Protein AF-A0A952EXL3-F1 (afdb_monomer_lite)

pLDDT: mean 90.26, std 10.27, range [47.72, 98.69]

Secondary structure (DSSP, 8-state):
-------HHHHHHHHHHHHHHHS--TTS-HHHHHHHHHHHHHHT-GGGGGGEEE-TTHHHHHHHHHHTT--EEESSHHHHHHS-GGGSSSS--EE--TT-HHHHHHHHHHT--HHHHHHHTTGGG-TTPEEE-SS-HHHHHHHHHHHHTTPPPPSEEES---SSSSHHHHHHHHHH--TT-EEEEE---SSHHHHHHHHHHHHHHHHHHTT---PPP-SS-TTSS-THHHHHHHHTTTS--------

Structure (mmCIF, N/CA/C/O backbone):
data_AF-A0A952EXL3-F1
#
_entry.id   AF-A0A952EXL3-F1
#
loop_
_atom_site.group_PDB
_atom_site.id
_atom_site.type_symbol
_atom_site.label_atom_id
_atom_site.label_alt_id
_atom_site.label_comp_id
_atom_site.label_asym_id
_atom_site.label_entity_id
_atom_site.label_seq_id
_atom_site.pdbx_PDB_ins_code
_atom_site.Cartn_x
_atom_site.Cartn_y
_atom_site.Cartn_z
_atom_site.occupancy
_atom_site.B_iso_or_equiv
_atom_site.auth_seq_id
_atom_site.auth_comp_id
_atom_site.auth_asym_id
_atom_site.auth_atom_id
_atom_site.pdbx_PDB_model_num
ATOM 1 N N . MET A 1 1 ? 11.679 23.178 -32.584 1.00 76.81 1 MET A N 1
ATOM 2 C CA . MET A 1 1 ? 10.703 23.001 -31.486 1.00 76.81 1 MET A CA 1
ATOM 3 C C . MET A 1 1 ? 10.412 21.516 -31.403 1.00 76.81 1 MET A C 1
ATOM 5 O O . MET A 1 1 ? 10.225 20.925 -32.456 1.00 76.81 1 MET A O 1
ATOM 9 N N . LEU A 1 2 ? 10.476 20.913 -30.217 1.00 74.56 2 LEU A N 1
ATOM 10 C CA . LEU A 1 2 ? 10.197 19.481 -30.061 1.00 74.56 2 LEU A CA 1
ATOM 11 C C . LEU A 1 2 ? 8.708 19.209 -30.323 1.00 74.56 2 LEU A C 1
ATOM 13 O O . LEU A 1 2 ? 7.865 20.002 -29.890 1.00 74.56 2 LEU A O 1
ATOM 17 N N . ASP A 1 3 ? 8.416 18.120 -31.035 1.00 92.19 3 ASP A N 1
ATOM 18 C CA . ASP A 1 3 ? 7.062 17.667 -31.360 1.00 92.19 3 ASP A CA 1
ATOM 19 C C . ASP A 1 3 ? 6.571 16.682 -30.290 1.00 92.19 3 ASP A C 1
ATOM 21 O O . ASP A 1 3 ? 7.159 15.618 -30.106 1.00 92.19 3 ASP A O 1
ATOM 25 N N . TYR A 1 4 ? 5.559 17.085 -29.520 1.00 93.94 4 TYR A N 1
ATOM 26 C CA . TYR A 1 4 ? 4.960 16.278 -28.458 1.00 93.94 4 TYR A CA 1
ATOM 27 C C . TYR A 1 4 ? 3.551 16.779 -28.114 1.00 93.94 4 TYR A C 1
ATOM 29 O O . TYR A 1 4 ? 3.240 17.967 -28.256 1.00 93.94 4 TYR A O 1
ATOM 37 N N . ILE A 1 5 ? 2.704 15.872 -27.620 1.00 92.19 5 ILE A N 1
ATOM 38 C CA . ILE A 1 5 ? 1.345 16.188 -27.166 1.00 92.19 5 ILE A CA 1
ATOM 39 C C . ILE A 1 5 ? 1.427 17.056 -25.906 1.00 92.19 5 ILE A C 1
ATOM 41 O O . ILE A 1 5 ? 2.118 16.712 -24.952 1.00 92.19 5 ILE A O 1
ATOM 45 N N . ARG A 1 6 ? 0.702 18.180 -25.894 1.00 93.56 6 ARG A N 1
ATOM 46 C CA . ARG A 1 6 ? 0.652 19.117 -24.753 1.00 93.56 6 ARG A CA 1
ATOM 47 C C . ARG A 1 6 ? -0.671 19.090 -23.989 1.00 93.56 6 ARG A C 1
ATOM 49 O O . ARG A 1 6 ? -0.768 19.688 -22.924 1.00 93.56 6 ARG A O 1
ATOM 56 N N . ASP A 1 7 ? -1.682 18.415 -24.528 1.00 95.31 7 ASP A N 1
ATOM 57 C CA . ASP A 1 7 ? -2.974 18.237 -23.870 1.00 95.31 7 ASP A CA 1
ATOM 58 C C . ASP A 1 7 ? -2.906 17.060 -22.885 1.00 95.31 7 ASP A C 1
ATOM 60 O O . ASP A 1 7 ? -2.781 15.899 -23.277 1.00 95.31 7 ASP A O 1
ATOM 64 N N . ALA A 1 8 ? -3.003 17.366 -21.590 1.00 88.88 8 ALA A N 1
ATOM 65 C CA . ALA A 1 8 ? -2.962 16.369 -20.528 1.00 88.88 8 ALA A CA 1
ATOM 66 C C . ALA A 1 8 ? -4.115 15.355 -20.610 1.00 88.88 8 ALA A C 1
ATOM 68 O O . ALA A 1 8 ? -3.905 14.176 -20.323 1.00 88.88 8 ALA A O 1
ATOM 69 N N . ALA A 1 9 ? -5.322 15.780 -20.997 1.00 91.75 9 ALA A N 1
ATOM 70 C CA . ALA A 1 9 ? -6.468 14.880 -21.105 1.00 91.75 9 ALA A CA 1
ATOM 71 C C . ALA A 1 9 ? -6.261 13.874 -22.242 1.00 91.75 9 ALA A C 1
ATOM 73 O O . ALA A 1 9 ? -6.548 12.685 -22.084 1.00 91.75 9 ALA A O 1
ATOM 74 N N . GLU A 1 10 ? -5.690 14.339 -23.351 1.00 94.50 10 GLU A N 1
ATOM 75 C CA . GLU A 1 10 ? -5.337 13.493 -24.484 1.00 94.50 10 GLU A CA 1
ATOM 76 C C . GLU A 1 10 ? -4.227 12.494 -24.133 1.00 94.50 10 GLU A C 1
ATOM 78 O O . GLU A 1 10 ? -4.353 11.310 -24.446 1.00 94.50 10 GLU A O 1
ATOM 83 N N . ILE A 1 11 ? -3.194 12.926 -23.399 1.00 91.25 11 ILE A N 1
ATOM 84 C CA . ILE A 1 11 ? -2.139 12.034 -22.888 1.00 91.25 11 ILE A CA 1
ATOM 85 C C . ILE A 1 11 ? -2.745 10.924 -22.017 1.00 91.25 11 ILE A C 1
ATOM 87 O O . ILE A 1 11 ? -2.434 9.748 -22.208 1.00 91.25 11 ILE A O 1
ATOM 91 N N . TYR A 1 12 ? -3.647 11.269 -21.091 1.00 88.69 12 TYR A N 1
ATOM 92 C CA . TYR A 1 12 ? -4.329 10.281 -20.249 1.00 88.69 12 TYR A CA 1
ATOM 93 C C . TYR A 1 12 ? -5.176 9.304 -21.067 1.00 88.69 12 TYR A C 1
ATOM 95 O O . TYR A 1 12 ? -5.137 8.095 -20.821 1.00 88.69 12 TYR A O 1
ATOM 103 N N . ARG A 1 13 ? -5.935 9.815 -22.042 1.00 94.19 13 ARG A N 1
ATOM 104 C CA . ARG A 1 13 ? -6.791 9.004 -22.912 1.00 94.19 13 ARG A CA 1
ATOM 105 C C . ARG A 1 13 ? -5.969 8.007 -23.724 1.00 94.19 13 ARG A C 1
ATOM 107 O O . ARG A 1 13 ? -6.309 6.825 -23.728 1.00 94.19 13 ARG A O 1
ATOM 114 N N . GLN A 1 14 ? -4.897 8.470 -24.371 1.00 94.94 14 GLN A N 1
ATOM 115 C CA . GLN A 1 14 ? -4.005 7.610 -25.150 1.00 94.94 14 GLN A CA 1
ATOM 116 C C . GLN A 1 14 ? -3.308 6.585 -24.255 1.00 94.94 14 GLN A C 1
ATOM 118 O O . GLN A 1 14 ? -3.375 5.396 -24.544 1.00 94.94 14 GLN A O 1
ATOM 123 N N . SER A 1 15 ? -2.745 7.009 -23.118 1.00 90.56 15 SER A N 1
ATOM 124 C CA . SER A 1 15 ? -2.060 6.099 -22.194 1.00 90.56 15 SER A CA 1
ATOM 125 C C . SER A 1 15 ? -2.973 4.965 -21.711 1.00 90.56 15 SER A C 1
ATOM 127 O O . SER A 1 15 ? -2.588 3.800 -21.753 1.00 90.56 15 SER A O 1
ATOM 129 N N . PHE A 1 16 ? -4.213 5.265 -21.314 1.00 93.12 16 PHE A N 1
ATOM 130 C CA . PHE A 1 16 ? -5.151 4.231 -20.865 1.00 93.12 16 PHE A CA 1
ATOM 131 C C . PHE A 1 16 ? -5.644 3.327 -21.999 1.00 93.12 16 PHE A C 1
ATOM 133 O O . PHE A 1 16 ? -6.004 2.179 -21.739 1.00 93.12 16 PHE A O 1
ATOM 140 N N . ALA A 1 17 ? -5.711 3.830 -23.233 1.00 94.56 17 ALA A N 1
ATOM 141 C CA . ALA A 1 17 ? -6.028 3.005 -24.393 1.00 94.56 17 ALA A CA 1
ATOM 142 C C . ALA A 1 17 ? -4.889 2.017 -24.683 1.00 94.56 17 ALA A C 1
ATOM 144 O O . ALA A 1 17 ? -5.158 0.828 -24.830 1.00 94.56 17 ALA A O 1
ATOM 145 N N . THR A 1 18 ? -3.637 2.486 -24.667 1.00 94.25 18 THR A N 1
ATOM 146 C CA . THR A 1 18 ? -2.442 1.647 -24.834 1.00 94.25 18 THR A CA 1
ATOM 147 C C . THR A 1 18 ? -2.373 0.554 -23.771 1.00 94.25 18 THR A C 1
ATOM 149 O O . THR A 1 18 ? -2.278 -0.619 -24.109 1.00 94.25 18 THR A O 1
ATOM 152 N N . ILE A 1 19 ? -2.544 0.903 -22.492 1.00 93.00 19 ILE A N 1
ATOM 153 C CA . ILE A 1 19 ? -2.504 -0.079 -21.395 1.00 93.00 19 ILE A CA 1
ATOM 154 C C . ILE A 1 19 ? -3.549 -1.183 -21.584 1.00 93.00 19 ILE A C 1
ATOM 156 O O . ILE A 1 19 ? -3.239 -2.353 -21.396 1.00 93.00 19 ILE A O 1
ATOM 160 N N . ARG A 1 20 ? -4.784 -0.836 -21.971 1.00 95.25 20 ARG A N 1
ATOM 161 C CA . ARG A 1 20 ? -5.844 -1.835 -22.202 1.00 95.25 20 ARG A CA 1
ATOM 162 C C . ARG A 1 20 ? -5.592 -2.720 -23.420 1.00 95.25 20 ARG A C 1
ATOM 164 O O . ARG A 1 20 ? -6.171 -3.797 -23.488 1.00 95.25 20 ARG A O 1
ATOM 171 N N . ALA A 1 21 ? -4.805 -2.250 -24.383 1.00 95.19 21 ALA A N 1
ATOM 172 C CA . ALA A 1 21 ? -4.428 -3.035 -25.551 1.00 95.19 21 ALA A CA 1
ATOM 173 C C . ALA A 1 21 ? -3.266 -3.999 -25.256 1.00 95.19 21 ALA A C 1
ATOM 175 O O . ALA A 1 21 ? -3.176 -5.038 -25.901 1.00 95.19 21 ALA A O 1
ATOM 176 N N . GLU A 1 22 ? -2.392 -3.657 -24.305 1.00 93.88 22 GLU A N 1
ATOM 177 C CA . GLU A 1 22 ? -1.160 -4.406 -24.021 1.00 93.88 22 GLU A CA 1
ATOM 178 C C . GLU A 1 22 ? -1.244 -5.321 -22.792 1.00 93.88 22 GLU A C 1
ATOM 180 O O . GLU A 1 22 ? -0.603 -6.369 -22.770 1.00 93.88 22 GLU A O 1
ATOM 185 N N . ALA A 1 23 ? -2.005 -4.946 -21.762 1.00 92.94 23 ALA A N 1
ATOM 186 C CA . ALA A 1 23 ? -2.093 -5.718 -20.526 1.00 92.94 23 ALA A CA 1
ATOM 187 C C . ALA A 1 23 ? -3.148 -6.830 -20.617 1.00 92.94 23 ALA A C 1
ATOM 189 O O . ALA A 1 23 ? -4.283 -6.586 -21.035 1.00 92.94 23 ALA A O 1
ATOM 190 N N . ASP A 1 24 ? -2.815 -8.031 -20.134 1.00 94.81 24 ASP A N 1
ATOM 191 C CA . ASP A 1 24 ? -3.815 -9.075 -19.906 1.00 94.81 24 ASP A CA 1
ATOM 192 C C . ASP A 1 24 ? -4.646 -8.738 -18.661 1.00 94.81 24 ASP A C 1
ATOM 194 O O . ASP A 1 24 ? -4.182 -8.807 -17.519 1.00 94.81 24 ASP A O 1
ATOM 198 N N . LEU A 1 25 ? -5.898 -8.348 -18.900 1.00 96.62 25 LEU A N 1
ATOM 199 C CA . LEU A 1 25 ? -6.858 -7.995 -17.858 1.00 96.62 25 LEU A CA 1
ATOM 200 C C . LEU A 1 25 ? -7.964 -9.045 -17.683 1.00 96.62 25 LEU A C 1
ATOM 202 O O . LEU A 1 25 ? -8.874 -8.833 -16.885 1.00 96.62 25 LEU A O 1
ATOM 206 N N . THR A 1 26 ? -7.902 -10.167 -18.406 1.00 96.44 26 THR A N 1
ATOM 207 C CA . THR A 1 26 ? -9.006 -11.140 -18.520 1.00 96.44 26 THR A CA 1
ATOM 208 C C . THR A 1 26 ? -9.424 -11.759 -17.188 1.00 96.44 26 THR A C 1
ATOM 210 O O . THR A 1 26 ? -10.588 -12.109 -17.004 1.00 96.44 26 THR A O 1
ATOM 213 N N . ARG A 1 27 ? -8.488 -11.863 -16.239 1.00 95.50 27 ARG A N 1
ATOM 214 C CA . ARG A 1 27 ? -8.735 -12.418 -14.902 1.00 95.50 27 ARG A CA 1
ATOM 215 C C . ARG A 1 27 ? -9.384 -11.443 -13.917 1.00 95.50 27 ARG A C 1
ATOM 217 O O . ARG A 1 27 ? -9.710 -11.855 -12.807 1.00 95.50 27 ARG A O 1
ATOM 224 N N . PHE A 1 28 ? -9.494 -10.160 -14.258 1.00 97.25 28 PHE A N 1
ATOM 225 C CA . PHE A 1 28 ? -10.015 -9.148 -13.345 1.00 97.25 28 PHE A CA 1
ATOM 226 C C . PHE A 1 28 ? -11.486 -8.850 -13.635 1.00 97.25 28 PHE A C 1
ATOM 228 O O . PHE A 1 28 ? -11.834 -8.582 -14.786 1.00 97.25 28 PHE A O 1
ATOM 235 N N . PRO A 1 29 ? -12.340 -8.795 -12.600 1.00 96.94 29 PRO A N 1
ATOM 236 C CA . PRO A 1 29 ? -13.636 -8.136 -12.704 1.00 96.94 29 PRO A CA 1
ATOM 237 C C . PRO A 1 29 ? -13.488 -6.683 -13.185 1.00 96.94 29 PRO A C 1
ATOM 239 O O . PRO A 1 29 ? -12.468 -6.040 -12.929 1.00 96.94 29 PRO A O 1
ATOM 242 N N . ASP A 1 30 ? -14.507 -6.144 -13.860 1.00 96.50 30 ASP A N 1
ATOM 243 C CA . ASP A 1 30 ? -14.459 -4.817 -14.501 1.00 96.50 30 ASP A CA 1
ATOM 244 C C . ASP A 1 30 ? -14.038 -3.678 -13.562 1.00 96.50 30 ASP A C 1
ATOM 246 O O . ASP A 1 30 ? -13.399 -2.706 -13.976 1.00 96.50 30 ASP A O 1
ATOM 250 N N . ASP A 1 31 ? -14.439 -3.754 -12.299 1.00 96.38 31 ASP A N 1
ATOM 251 C CA . ASP A 1 31 ? -14.141 -2.758 -11.282 1.00 96.38 31 ASP A CA 1
ATOM 252 C C . ASP A 1 31 ? -12.684 -2.860 -10.801 1.00 96.38 31 ASP A C 1
ATOM 254 O O . ASP A 1 31 ? -11.988 -1.842 -10.751 1.00 96.38 31 ASP A O 1
ATOM 258 N N . VAL A 1 32 ? -12.178 -4.074 -10.571 1.00 97.44 32 VAL A N 1
ATOM 259 C CA . VAL A 1 32 ? -10.765 -4.349 -10.277 1.00 97.44 32 VAL A CA 1
ATOM 260 C C . VAL A 1 32 ? -9.885 -3.965 -11.469 1.00 97.44 32 VAL A C 1
ATOM 262 O O . VAL A 1 32 ? -8.880 -3.279 -11.287 1.00 97.44 32 VAL A O 1
ATOM 265 N N . ALA A 1 33 ? -10.283 -4.297 -12.700 1.00 97.19 33 ALA A N 1
ATOM 266 C CA . ALA A 1 33 ? -9.537 -3.980 -13.918 1.00 97.19 33 ALA A CA 1
ATOM 267 C C . ALA A 1 33 ? -9.264 -2.471 -14.058 1.00 97.19 33 ALA A C 1
ATOM 269 O O . ALA A 1 33 ? -8.178 -2.063 -14.474 1.00 97.19 33 ALA A O 1
ATOM 270 N N . ARG A 1 34 ? -10.207 -1.609 -13.647 1.00 95.19 34 ARG A N 1
ATOM 271 C CA . ARG A 1 34 ? -10.001 -0.145 -13.625 1.00 95.19 34 ARG A CA 1
ATOM 272 C C . ARG A 1 34 ? -8.893 0.269 -12.658 1.00 95.19 34 ARG A C 1
ATOM 274 O O . ARG A 1 34 ? -8.122 1.175 -12.982 1.00 95.19 34 ARG A O 1
ATOM 281 N N . VAL A 1 35 ? -8.806 -0.382 -11.498 1.00 94.56 35 VAL A N 1
ATOM 282 C CA . VAL A 1 35 ? -7.731 -0.157 -10.520 1.00 94.56 35 VAL A CA 1
ATOM 283 C C . VAL A 1 35 ? -6.392 -0.620 -11.096 1.00 94.56 35 VAL A C 1
ATOM 285 O O . VAL A 1 35 ? -5.420 0.133 -11.047 1.00 94.56 35 VAL A O 1
ATOM 288 N N . VAL A 1 36 ? -6.353 -1.800 -11.721 1.00 94.56 36 VAL A N 1
ATOM 289 C CA . VAL A 1 36 ? -5.140 -2.363 -12.342 1.00 94.56 36 VAL A CA 1
ATOM 290 C C . VAL A 1 36 ? -4.605 -1.469 -13.462 1.00 94.56 36 VAL A C 1
ATOM 292 O O . VAL A 1 36 ? -3.416 -1.166 -13.480 1.00 94.56 36 VAL A O 1
ATOM 295 N N . VAL A 1 37 ? -5.468 -0.952 -14.343 1.00 94.19 37 VAL A N 1
ATOM 296 C CA . VAL A 1 37 ? -5.063 -0.001 -15.397 1.00 94.19 37 VAL A CA 1
ATOM 297 C C . VAL A 1 37 ? -4.427 1.257 -14.802 1.00 94.19 37 VAL A C 1
ATOM 299 O O . VAL A 1 37 ? -3.422 1.750 -15.316 1.00 94.19 37 VAL A O 1
ATOM 302 N N . ARG A 1 38 ? -4.986 1.787 -13.704 1.00 90.69 38 ARG A N 1
ATOM 303 C CA . ARG A 1 38 ? -4.407 2.953 -13.023 1.00 90.69 38 ARG A CA 1
ATOM 304 C C . ARG A 1 38 ? -3.053 2.620 -12.399 1.00 90.69 38 ARG A C 1
ATOM 306 O O . ARG A 1 38 ? -2.162 3.461 -12.460 1.00 90.69 38 ARG A O 1
ATOM 313 N N . LEU A 1 39 ? -2.902 1.420 -11.842 1.00 88.62 39 LEU A N 1
ATOM 314 C CA . LEU A 1 39 ? -1.649 0.938 -11.266 1.00 88.62 39 LEU A CA 1
ATOM 315 C C . LEU A 1 39 ? -0.558 0.808 -12.339 1.00 88.62 39 LEU A C 1
ATOM 317 O O . LEU A 1 39 ? 0.511 1.389 -12.167 1.00 88.62 39 LEU A O 1
ATOM 321 N N . ILE A 1 40 ? -0.860 0.164 -13.474 1.00 85.75 40 ILE A N 1
ATOM 322 C CA . ILE A 1 40 ? 0.044 0.064 -14.634 1.00 85.75 40 ILE A CA 1
ATOM 323 C C . ILE A 1 40 ? 0.453 1.453 -15.122 1.00 85.75 40 ILE A C 1
ATOM 325 O O . ILE A 1 40 ? 1.628 1.703 -15.360 1.00 85.75 40 ILE A O 1
ATOM 329 N N . HIS A 1 41 ? -0.498 2.382 -15.244 1.00 84.94 41 HIS A N 1
ATOM 330 C CA . HIS A 1 41 ? -0.195 3.749 -15.666 1.00 84.94 41 HIS A CA 1
ATOM 331 C C . HIS A 1 41 ? 0.799 4.446 -14.729 1.00 84.94 41 HIS A C 1
ATOM 333 O O . HIS A 1 41 ? 1.621 5.236 -15.182 1.00 84.94 41 HIS A O 1
ATOM 339 N N . THR A 1 42 ? 0.723 4.170 -13.426 1.00 82.12 42 THR A N 1
ATOM 340 C CA . THR A 1 42 ? 1.610 4.777 -12.432 1.00 82.12 42 THR A CA 1
ATOM 341 C C . THR A 1 42 ? 3.016 4.176 -12.444 1.00 82.12 42 THR A C 1
ATOM 343 O O . THR A 1 42 ? 3.967 4.926 -12.250 1.00 82.12 42 THR A O 1
ATOM 346 N N . CYS A 1 43 ? 3.174 2.867 -12.671 1.00 80.06 43 CYS A N 1
ATOM 347 C CA . CYS A 1 43 ? 4.497 2.225 -12.692 1.00 80.06 43 CYS A CA 1
ATOM 348 C C . CYS A 1 43 ? 5.115 2.075 -14.092 1.00 80.06 43 CYS A C 1
ATOM 350 O O . CYS A 1 43 ? 6.309 1.819 -14.196 1.00 80.06 43 CYS A O 1
ATOM 352 N N . GLY A 1 44 ? 4.329 2.223 -15.161 1.00 79.75 44 GLY A N 1
ATOM 353 C CA . GLY A 1 44 ? 4.778 2.026 -16.541 1.00 79.75 44 GLY A CA 1
ATOM 354 C C . GLY A 1 44 ? 5.047 0.564 -16.919 1.00 79.75 44 GLY A C 1
ATOM 355 O O . GLY A 1 44 ? 5.743 0.319 -17.898 1.00 79.75 44 GLY A O 1
ATOM 356 N N . GLN A 1 45 ? 4.528 -0.402 -16.155 1.00 81.19 45 GLN A N 1
ATOM 357 C CA . GLN A 1 45 ? 4.805 -1.833 -16.325 1.00 81.19 45 GLN A CA 1
ATOM 358 C C . GLN A 1 45 ? 3.504 -2.615 -16.518 1.00 81.19 45 GLN A C 1
ATOM 360 O O . GLN A 1 45 ? 2.724 -2.748 -15.579 1.00 81.19 45 GLN A O 1
ATOM 365 N N . VAL A 1 46 ? 3.246 -3.116 -17.730 1.00 85.50 46 VAL A N 1
ATOM 366 C CA . VAL A 1 46 ? 2.015 -3.871 -18.054 1.00 85.50 46 VAL A CA 1
ATOM 367 C C . VAL A 1 46 ? 1.969 -5.245 -17.377 1.00 85.50 46 VAL A C 1
ATOM 369 O O . VAL A 1 46 ? 0.899 -5.696 -16.973 1.00 85.50 46 VAL A O 1
ATOM 372 N N . ASP A 1 47 ? 3.130 -5.869 -17.179 1.00 84.75 47 ASP A N 1
ATOM 373 C CA . ASP A 1 47 ? 3.311 -7.190 -16.565 1.00 84.75 47 ASP A CA 1
ATOM 374 C C . ASP A 1 47 ? 3.021 -7.202 -15.057 1.00 84.75 47 ASP A C 1
ATOM 376 O O . ASP A 1 47 ? 2.778 -8.257 -14.474 1.00 84.75 47 ASP A O 1
ATOM 380 N N . VAL A 1 48 ? 2.927 -6.034 -14.409 1.00 84.25 48 VAL A N 1
ATOM 381 C CA . VAL A 1 48 ? 2.491 -5.943 -13.005 1.00 84.25 48 VAL A CA 1
ATOM 382 C C . VAL A 1 48 ? 1.108 -6.567 -12.792 1.00 84.25 48 VAL A C 1
ATOM 384 O O . VAL A 1 48 ? 0.822 -7.051 -11.697 1.00 84.25 48 VAL A O 1
ATOM 387 N N . ALA A 1 49 ? 0.270 -6.599 -13.836 1.00 91.00 49 ALA A N 1
ATOM 388 C CA . ALA A 1 49 ? -1.028 -7.259 -13.834 1.00 91.00 49 ALA A CA 1
ATOM 389 C C . ALA A 1 49 ? -0.928 -8.746 -13.469 1.00 91.00 49 ALA A C 1
ATOM 391 O O . ALA A 1 49 ? -1.853 -9.273 -12.862 1.00 91.00 49 ALA A O 1
ATOM 392 N N . GLU A 1 50 ? 0.182 -9.429 -13.746 1.00 91.00 50 GLU A N 1
ATOM 393 C CA . GLU A 1 50 ? 0.384 -10.840 -13.386 1.00 91.00 50 GLU A CA 1
ATOM 394 C C . GLU A 1 50 ? 0.579 -11.035 -11.874 1.00 91.00 50 GLU A C 1
ATOM 396 O O . GLU A 1 50 ? 0.316 -12.105 -11.333 1.00 91.00 50 GLU A O 1
ATOM 401 N N . HIS A 1 51 ? 0.982 -9.980 -11.163 1.00 89.25 51 HIS A N 1
ATOM 402 C CA . HIS A 1 51 ? 1.420 -10.039 -9.766 1.00 89.25 51 HIS A CA 1
ATOM 403 C C . HIS A 1 51 ? 0.405 -9.466 -8.770 1.00 89.25 51 HIS A C 1
ATOM 405 O O . HIS A 1 51 ? 0.745 -9.199 -7.616 1.00 89.25 51 HIS A O 1
ATOM 411 N N . ILE A 1 52 ? -0.838 -9.242 -9.200 1.00 93.00 52 ILE A N 1
ATOM 412 C CA . ILE A 1 52 ? -1.892 -8.676 -8.349 1.00 93.00 52 ILE A CA 1
ATOM 413 C C . ILE A 1 52 ? -2.697 -9.790 -7.676 1.00 93.00 52 ILE A C 1
ATOM 415 O O . ILE A 1 52 ? -3.323 -10.616 -8.338 1.00 93.00 52 ILE A O 1
ATOM 419 N N . ALA A 1 53 ? -2.744 -9.776 -6.352 1.00 96.06 53 ALA A N 1
ATOM 420 C CA . ALA A 1 53 ? -3.694 -10.571 -5.587 1.00 96.06 53 ALA A CA 1
ATOM 421 C C . ALA A 1 53 ? -4.783 -9.651 -5.043 1.00 96.06 53 ALA A C 1
ATOM 423 O O . ALA A 1 53 ? -4.485 -8.548 -4.582 1.00 96.06 53 ALA A O 1
ATOM 424 N N . PHE A 1 54 ? -6.036 -10.093 -5.097 1.00 97.94 54 PHE A N 1
ATOM 425 C CA . PHE A 1 54 ? -7.175 -9.308 -4.637 1.00 97.94 54 PHE A CA 1
ATOM 426 C C . PHE A 1 54 ? -8.274 -10.200 -4.052 1.00 97.94 54 PHE A C 1
ATOM 428 O O . PHE A 1 54 ? -8.313 -11.393 -4.352 1.00 97.94 54 PHE A O 1
ATOM 435 N N . SER A 1 55 ? -9.156 -9.618 -3.238 1.00 98.00 55 SER A N 1
ATOM 436 C CA . SER A 1 55 ? -10.447 -10.213 -2.877 1.00 98.00 55 SER A CA 1
ATOM 437 C C . SER A 1 55 ? -11.546 -9.714 -3.818 1.00 98.00 55 SER A C 1
ATOM 439 O O . SER A 1 55 ? -11.539 -8.546 -4.211 1.00 98.00 55 SER A O 1
ATOM 441 N N . ASP A 1 56 ? -12.513 -1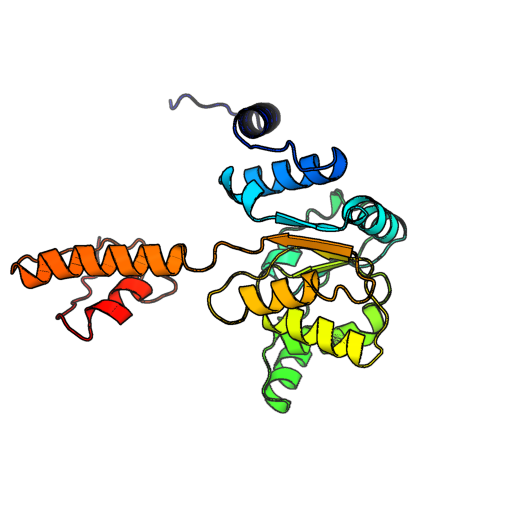0.569 -4.160 1.00 95.75 56 ASP A N 1
ATOM 442 C CA . ASP A 1 56 ? -13.579 -10.246 -5.129 1.00 95.75 56 ASP A CA 1
ATOM 443 C C . ASP A 1 56 ? -14.399 -9.002 -4.747 1.00 95.75 56 ASP A C 1
ATOM 445 O O . ASP A 1 56 ? -14.911 -8.287 -5.602 1.00 95.75 56 ASP A O 1
ATOM 449 N N . ASP A 1 57 ? -14.507 -8.721 -3.450 1.00 96.25 57 ASP A N 1
ATOM 450 C CA . ASP A 1 57 ? -15.278 -7.614 -2.892 1.00 96.25 57 ASP A CA 1
ATOM 451 C C . ASP A 1 57 ? -14.447 -6.352 -2.605 1.00 96.25 57 ASP A C 1
ATOM 453 O O . ASP A 1 57 ? -14.989 -5.385 -2.058 1.00 96.25 57 ASP A O 1
ATOM 457 N N . VAL A 1 58 ? -13.150 -6.325 -2.952 1.00 98.31 58 VAL A N 1
ATOM 458 C CA . VAL A 1 58 ? -12.239 -5.254 -2.514 1.00 98.31 58 VAL A CA 1
ATOM 459 C C . VAL A 1 58 ? -12.681 -3.877 -2.967 1.00 98.31 58 VAL A C 1
ATOM 461 O O . VAL A 1 58 ? -12.664 -2.937 -2.168 1.00 98.31 58 VAL A O 1
ATOM 464 N N . VAL A 1 59 ? -13.119 -3.739 -4.218 1.00 98.00 59 VAL A N 1
ATOM 465 C CA . VAL A 1 59 ? -13.538 -2.442 -4.751 1.00 98.00 59 VAL A CA 1
ATOM 466 C C . VAL A 1 59 ? -14.828 -2.002 -4.067 1.00 98.00 59 VAL A C 1
ATOM 468 O O . VAL A 1 59 ? -14.885 -0.893 -3.539 1.00 98.00 59 VAL A O 1
ATOM 471 N N . ALA A 1 60 ? -15.826 -2.884 -3.981 1.00 97.69 60 ALA A N 1
ATOM 472 C CA . ALA A 1 60 ? -17.102 -2.588 -3.334 1.00 97.69 60 ALA A CA 1
ATOM 473 C C . ALA A 1 60 ? -16.937 -2.200 -1.852 1.00 97.69 60 ALA A C 1
ATOM 475 O O . ALA A 1 60 ? -17.436 -1.152 -1.437 1.00 97.69 60 ALA A O 1
ATOM 476 N N . LYS A 1 61 ? -16.192 -2.989 -1.062 1.00 98.12 61 LYS A N 1
ATOM 477 C CA . LYS A 1 61 ? -15.937 -2.707 0.362 1.00 98.12 61 LYS A CA 1
ATOM 478 C C . LYS A 1 61 ? -15.150 -1.420 0.570 1.00 98.12 61 LYS A C 1
ATOM 480 O O . LYS A 1 61 ? -15.528 -0.609 1.414 1.00 98.12 61 LYS A O 1
ATOM 485 N N . THR A 1 62 ? -14.094 -1.206 -0.214 1.00 98.31 62 THR A N 1
ATOM 486 C CA . THR A 1 62 ? -13.277 0.013 -0.122 1.00 98.31 62 THR A CA 1
ATOM 487 C C . THR A 1 62 ? -14.113 1.247 -0.448 1.00 98.31 62 THR A C 1
ATOM 489 O O . THR A 1 62 ? -14.101 2.219 0.305 1.00 98.31 62 THR A O 1
ATOM 492 N N . HIS A 1 63 ? -14.883 1.213 -1.540 1.00 97.88 63 HIS A N 1
ATOM 493 C CA . HIS A 1 63 ? -15.746 2.330 -1.919 1.00 97.88 63 HIS A CA 1
ATOM 494 C C . HIS A 1 63 ? -16.818 2.615 -0.868 1.00 97.88 63 HIS A C 1
ATOM 496 O O . HIS A 1 63 ? -17.031 3.781 -0.540 1.00 97.88 63 HIS A O 1
ATOM 502 N N . ALA A 1 64 ? -17.464 1.582 -0.321 1.00 98.44 64 ALA A N 1
ATOM 503 C CA . ALA A 1 64 ? -18.468 1.744 0.726 1.00 98.44 64 ALA A CA 1
ATOM 504 C C . ALA A 1 64 ? -17.874 2.382 1.993 1.00 98.44 64 ALA A C 1
ATOM 506 O O . ALA A 1 64 ? -18.455 3.324 2.529 1.00 98.44 64 ALA A O 1
ATOM 507 N N . ALA A 1 65 ? -16.696 1.927 2.430 1.00 98.62 65 ALA A N 1
ATOM 508 C CA . ALA A 1 65 ? -16.002 2.491 3.585 1.00 98.62 65 ALA A CA 1
ATOM 509 C C . ALA A 1 65 ? -15.642 3.968 3.367 1.00 98.62 65 ALA A C 1
ATOM 511 O O . ALA A 1 65 ? -15.952 4.817 4.204 1.00 98.62 65 ALA A O 1
ATOM 512 N N . LEU A 1 66 ? -15.050 4.303 2.216 1.00 98.62 66 LEU A N 1
ATOM 513 C CA . LEU A 1 66 ? -14.698 5.687 1.898 1.00 98.62 66 LEU A CA 1
ATOM 514 C C . LEU A 1 66 ? -15.944 6.573 1.783 1.00 98.62 66 LEU A C 1
ATOM 516 O O . LEU A 1 66 ? -15.958 7.670 2.333 1.00 98.62 66 LEU A O 1
ATOM 520 N N . ALA A 1 67 ? -17.015 6.106 1.140 1.00 98.44 67 ALA A N 1
ATOM 521 C CA . ALA A 1 67 ? -18.271 6.854 1.056 1.00 98.44 67 ALA A CA 1
ATOM 522 C C . ALA A 1 67 ? -18.908 7.102 2.437 1.00 98.44 67 ALA A C 1
ATOM 524 O O . ALA A 1 67 ? -19.546 8.132 2.638 1.00 98.44 67 ALA A O 1
ATOM 525 N N . ALA A 1 68 ? -18.695 6.197 3.397 1.00 98.25 68 ALA A N 1
ATOM 526 C CA . ALA A 1 68 ? -19.119 6.353 4.788 1.00 98.25 68 ALA A CA 1
ATOM 527 C C . ALA A 1 68 ? -18.185 7.248 5.634 1.00 98.25 68 ALA A C 1
ATOM 529 O O . ALA A 1 68 ? -18.426 7.421 6.827 1.00 98.25 68 ALA A O 1
ATOM 530 N N . GLY A 1 69 ? -17.130 7.822 5.044 1.00 98.25 69 GLY A N 1
ATOM 531 C CA . GLY A 1 69 ? -16.197 8.718 5.734 1.00 98.25 69 GLY A CA 1
ATOM 532 C C . GLY A 1 69 ? -15.017 8.020 6.417 1.00 98.25 69 GLY A C 1
ATOM 533 O O . GLY A 1 69 ? -14.321 8.654 7.207 1.00 98.25 69 GLY A O 1
ATOM 534 N N . ALA A 1 70 ? -14.758 6.739 6.127 1.00 98.56 70 ALA A N 1
ATOM 535 C CA . ALA A 1 70 ? -13.626 6.023 6.715 1.00 98.56 70 ALA A CA 1
ATOM 536 C C . ALA A 1 70 ? -12.284 6.725 6.418 1.00 98.56 70 ALA A C 1
ATOM 538 O O . ALA A 1 70 ? -12.086 7.225 5.303 1.00 98.56 70 ALA A O 1
ATOM 539 N N . PRO A 1 71 ? -11.340 6.757 7.377 1.00 98.44 71 PRO A N 1
ATOM 540 C CA . PRO A 1 71 ? -10.018 7.315 7.136 1.00 98.44 71 PRO A CA 1
ATOM 541 C C . PRO A 1 71 ? -9.177 6.389 6.250 1.00 98.44 71 PRO A C 1
ATOM 543 O O . PRO A 1 71 ? -9.333 5.163 6.270 1.00 98.44 71 PRO A O 1
ATOM 546 N N . VAL A 1 72 ? -8.231 6.986 5.526 1.00 98.56 72 VAL A N 1
ATOM 547 C CA . VAL A 1 72 ? -7.146 6.280 4.843 1.00 98.56 72 VAL A CA 1
ATOM 548 C C . VAL A 1 72 ? -5.887 6.359 5.701 1.00 98.56 72 VAL A C 1
ATOM 550 O O . VAL A 1 72 ? -5.331 7.440 5.908 1.00 98.56 72 VAL A O 1
ATOM 553 N N . LEU A 1 73 ? -5.435 5.215 6.206 1.00 98.50 73 LEU A N 1
ATOM 554 C CA . LEU A 1 73 ? -4.264 5.103 7.074 1.00 98.50 73 LEU A CA 1
ATOM 555 C C . LEU A 1 73 ? -3.069 4.592 6.259 1.00 98.50 73 LEU A C 1
ATOM 557 O O . LEU A 1 73 ? -3.106 3.494 5.708 1.00 98.50 73 LEU A O 1
ATOM 561 N N . CYS A 1 74 ? -2.021 5.406 6.148 1.00 97.75 74 CYS A N 1
ATOM 562 C CA . CYS A 1 74 ? -0.894 5.196 5.243 1.00 97.75 74 CYS A CA 1
ATOM 563 C C . CYS A 1 74 ? 0.409 4.932 5.998 1.00 97.75 74 CYS A C 1
ATOM 565 O O . CYS A 1 74 ? 0.874 5.777 6.771 1.00 97.75 74 CYS A O 1
ATOM 567 N N . ASP A 1 75 ? 1.074 3.823 5.684 1.00 94.50 75 ASP A N 1
ATOM 568 C CA . ASP A 1 75 ? 2.320 3.385 6.333 1.00 94.50 75 ASP A CA 1
ATOM 569 C C . ASP A 1 75 ? 3.515 4.343 6.167 1.00 94.50 75 ASP A C 1
ATOM 571 O O . ASP A 1 75 ? 4.486 4.282 6.931 1.00 94.50 75 ASP A O 1
ATOM 575 N N . SER A 1 76 ? 3.456 5.220 5.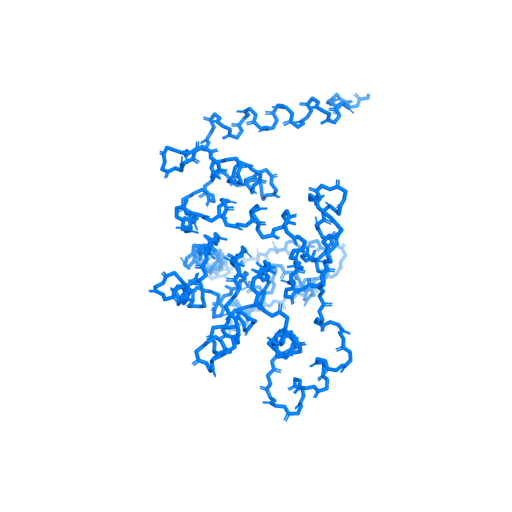161 1.00 90.19 76 SER A N 1
ATOM 576 C CA . SER A 1 76 ? 4.507 6.171 4.816 1.00 90.19 76 SER A CA 1
ATOM 577 C C . SER A 1 76 ? 3.957 7.526 4.366 1.00 90.19 76 SER A C 1
ATOM 579 O O . SER A 1 76 ? 2.860 7.628 3.809 1.00 90.19 76 SER A O 1
ATOM 581 N N . SER A 1 77 ? 4.766 8.575 4.545 1.00 90.94 77 SER A N 1
ATOM 582 C CA . SER A 1 77 ? 4.409 9.933 4.119 1.00 90.94 77 SER A CA 1
ATOM 583 C C . SER A 1 77 ? 4.294 10.071 2.598 1.00 90.94 77 SER A C 1
ATOM 585 O O . SER A 1 77 ? 3.563 10.928 2.117 1.00 90.94 77 SER A O 1
ATOM 587 N N . MET A 1 78 ? 5.008 9.240 1.829 1.00 86.38 78 MET A N 1
ATOM 588 C CA . MET A 1 78 ? 4.912 9.253 0.364 1.00 86.38 78 MET A CA 1
ATOM 589 C C . MET A 1 78 ? 3.550 8.747 -0.108 1.00 86.38 78 MET A C 1
ATOM 591 O O . MET A 1 78 ? 2.935 9.367 -0.972 1.00 86.38 78 MET A O 1
ATOM 595 N N . VAL A 1 79 ? 3.052 7.659 0.491 1.00 87.25 79 VAL A N 1
ATOM 596 C CA . VAL A 1 79 ? 1.730 7.112 0.161 1.00 87.25 79 VAL A CA 1
ATOM 597 C C . VAL A 1 79 ? 0.637 8.127 0.487 1.00 87.25 79 VAL A C 1
ATOM 599 O O . VAL A 1 79 ? -0.205 8.401 -0.367 1.00 87.25 79 VAL A O 1
ATOM 602 N N . SER A 1 80 ? 0.676 8.751 1.670 1.00 90.56 80 SER A N 1
ATOM 603 C CA . SER A 1 80 ? -0.327 9.761 2.032 1.00 90.56 80 SER A CA 1
ATOM 604 C C . SER A 1 80 ? -0.275 10.999 1.131 1.00 90.56 80 SER A C 1
ATOM 606 O O . SER A 1 80 ? -1.325 11.520 0.755 1.00 90.56 80 SER A O 1
ATOM 608 N N . ALA A 1 81 ? 0.920 11.456 0.742 1.00 87.31 81 ALA A N 1
ATOM 609 C CA . ALA A 1 81 ? 1.092 12.598 -0.156 1.00 87.31 81 ALA A CA 1
ATOM 610 C C . ALA A 1 81 ? 0.640 12.310 -1.601 1.00 87.31 81 ALA A C 1
ATOM 612 O O . ALA A 1 81 ? 0.196 13.223 -2.294 1.00 87.31 81 ALA A O 1
ATOM 613 N N . GLY A 1 82 ? 0.728 11.055 -2.053 1.00 86.56 82 GLY A N 1
ATOM 614 C CA . GLY A 1 82 ? 0.297 10.639 -3.392 1.00 86.56 82 GLY A CA 1
ATOM 615 C C . GLY A 1 82 ? -1.224 10.573 -3.578 1.00 86.56 82 GLY A C 1
ATOM 616 O O . GLY A 1 82 ? -1.710 10.553 -4.712 1.00 86.56 82 GLY A O 1
ATOM 617 N N . ILE A 1 83 ? -2.001 10.560 -2.491 1.00 89.38 83 ILE A N 1
ATOM 618 C CA . ILE A 1 83 ? -3.464 10.496 -2.558 1.00 89.38 83 ILE A CA 1
ATOM 619 C C . ILE A 1 83 ? -4.035 11.869 -2.932 1.00 89.38 83 ILE A C 1
ATOM 621 O O . ILE A 1 83 ? -3.921 12.857 -2.207 1.00 89.38 83 ILE A O 1
ATOM 625 N N . THR A 1 84 ? -4.725 11.925 -4.072 1.00 90.50 84 THR A N 1
ATOM 626 C CA . THR A 1 84 ? -5.426 13.133 -4.527 1.00 90.50 84 THR A CA 1
ATOM 627 C C . THR A 1 84 ? -6.708 13.343 -3.718 1.00 90.50 84 THR A C 1
ATOM 629 O O . THR A 1 84 ? -7.754 12.792 -4.057 1.00 90.50 84 THR A O 1
ATOM 632 N N . LYS A 1 85 ? -6.643 14.169 -2.666 1.00 92.00 85 LYS A N 1
ATOM 633 C CA . LYS A 1 85 ? -7.762 14.404 -1.732 1.00 92.00 85 LYS A CA 1
ATOM 634 C C . LYS A 1 85 ? -9.068 14.841 -2.402 1.00 92.00 85 LYS A C 1
ATOM 636 O O . LYS A 1 85 ? -10.132 14.406 -1.990 1.00 92.00 85 LYS A O 1
ATOM 641 N N . SER A 1 86 ? -9.001 15.624 -3.481 1.00 93.75 86 SER A N 1
ATOM 642 C CA . SER A 1 86 ? -10.189 16.076 -4.227 1.00 93.75 86 SER A CA 1
ATOM 643 C C . SER A 1 86 ? -10.962 14.960 -4.942 1.00 93.75 86 SER A C 1
ATOM 645 O O . SER A 1 86 ? -12.032 15.221 -5.483 1.00 93.75 86 SER A O 1
ATOM 647 N N . ARG A 1 87 ? -10.430 13.731 -4.983 1.00 93.56 87 ARG A N 1
ATOM 648 C CA . ARG A 1 87 ? -11.103 12.549 -5.542 1.00 93.56 87 ARG A CA 1
ATOM 649 C C . ARG A 1 87 ? -11.726 11.643 -4.477 1.00 93.56 87 ARG A C 1
ATOM 651 O O . ARG A 1 87 ? -12.306 10.623 -4.840 1.00 93.56 87 ARG A O 1
ATOM 658 N N . LEU A 1 88 ? -11.578 11.973 -3.194 1.00 96.44 88 LEU A N 1
ATOM 659 C CA . LEU A 1 88 ? -12.199 11.215 -2.112 1.00 96.44 88 LEU A CA 1
ATOM 660 C C . LEU A 1 88 ? -13.712 11.510 -2.081 1.00 96.44 88 LEU A C 1
ATOM 662 O O . LEU A 1 88 ? -14.112 12.647 -2.333 1.00 96.44 88 LEU A O 1
ATOM 666 N N . PRO A 1 89 ? -14.562 10.496 -1.844 1.00 96.88 89 PRO A N 1
ATOM 667 C CA . PRO A 1 89 ? -16.018 10.639 -1.939 1.00 96.88 89 PRO A CA 1
ATOM 668 C C . PRO A 1 89 ? -16.645 11.401 -0.761 1.00 96.88 89 PRO A C 1
ATOM 670 O O . PRO A 1 89 ? -17.788 11.840 -0.869 1.00 96.88 89 PRO A O 1
ATOM 673 N N . ALA A 1 90 ? -15.919 11.552 0.346 1.00 96.81 90 ALA A N 1
ATOM 674 C CA . ALA A 1 90 ? -16.309 12.314 1.525 1.00 96.81 90 ALA A CA 1
ATOM 675 C C . ALA A 1 90 ? -15.104 13.121 2.046 1.00 96.81 90 ALA A C 1
ATOM 677 O O . ALA A 1 90 ? -14.040 13.148 1.422 1.00 96.81 90 ALA A O 1
ATOM 678 N N . ASP A 1 91 ? -15.244 13.761 3.208 1.00 96.12 91 ASP A N 1
ATOM 679 C CA . ASP A 1 91 ? -14.129 14.406 3.919 1.00 96.12 91 ASP A CA 1
ATOM 680 C C . ASP A 1 91 ? -13.242 13.359 4.623 1.00 96.12 91 ASP A C 1
ATOM 682 O O . ASP A 1 91 ? -13.060 13.350 5.839 1.00 96.12 91 ASP A O 1
ATOM 686 N N . ASN A 1 92 ? -12.762 12.384 3.845 1.00 98.50 92 ASN A N 1
ATOM 687 C CA . ASN A 1 92 ? -11.947 11.281 4.334 1.00 98.50 92 ASN A CA 1
ATOM 688 C C . ASN A 1 92 ? -10.575 11.808 4.775 1.00 98.50 92 ASN A C 1
ATOM 690 O O . ASN A 1 92 ? -9.821 12.379 3.980 1.00 98.50 92 ASN A O 1
ATOM 694 N N . GLU A 1 93 ? -10.204 11.554 6.029 1.00 98.00 93 GLU A N 1
ATOM 695 C CA . GLU A 1 93 ? -8.861 11.871 6.507 1.00 98.00 93 GLU A CA 1
ATOM 696 C C . GLU A 1 93 ? -7.826 10.961 5.828 1.00 98.00 93 GLU A C 1
ATOM 698 O O . GLU A 1 93 ? -8.035 9.756 5.704 1.00 98.00 93 GLU A O 1
ATOM 703 N N . VAL A 1 94 ? -6.684 11.521 5.424 1.00 97.81 94 VAL A N 1
ATOM 704 C CA . VAL A 1 94 ? -5.534 10.759 4.914 1.00 97.81 94 VAL A CA 1
ATOM 705 C C . VAL A 1 94 ? -4.371 10.965 5.873 1.00 97.81 94 VAL A C 1
ATOM 707 O O . VAL A 1 94 ? -3.840 12.075 5.967 1.00 97.81 94 VAL A O 1
ATOM 710 N N . VAL A 1 95 ? -3.985 9.910 6.587 1.00 96.75 95 VAL A N 1
ATOM 711 C CA . VAL A 1 95 ? -3.093 9.996 7.751 1.00 96.75 95 VAL A CA 1
ATOM 712 C C . VAL A 1 95 ? -1.862 9.135 7.549 1.00 96.75 95 VAL A C 1
ATOM 714 O O . VAL A 1 95 ? -1.971 7.955 7.247 1.00 96.75 95 VAL A O 1
ATOM 717 N N . SER A 1 96 ? -0.684 9.697 7.813 1.00 96.00 96 SER A N 1
ATOM 718 C CA . SER A 1 96 ? 0.533 8.920 8.039 1.00 96.00 96 SER A CA 1
ATOM 719 C C . SER A 1 96 ? 1.194 9.378 9.335 1.00 96.00 96 SER A C 1
ATOM 721 O O . SER A 1 96 ? 1.397 10.575 9.524 1.00 96.00 96 SER A O 1
ATOM 723 N N . LEU A 1 97 ? 1.535 8.441 10.223 1.00 96.62 97 LEU A N 1
ATOM 724 C CA . LEU A 1 97 ? 2.172 8.724 11.514 1.00 96.62 97 LEU A CA 1
ATOM 725 C C . LEU A 1 97 ? 3.636 8.274 11.553 1.00 96.62 97 LEU A C 1
ATOM 727 O O . LEU A 1 97 ? 4.271 8.353 12.597 1.00 96.62 97 LEU A O 1
ATOM 731 N N . VAL A 1 98 ? 4.219 7.853 10.424 1.00 92.19 98 VAL A N 1
ATOM 732 C CA . VAL A 1 98 ? 5.623 7.398 10.380 1.00 92.19 98 VAL A CA 1
ATOM 733 C C . VAL A 1 98 ? 6.621 8.489 10.809 1.00 92.19 98 VAL A C 1
ATOM 735 O O . VAL A 1 98 ? 7.699 8.189 11.326 1.00 92.19 98 VAL A O 1
ATOM 738 N N . ALA A 1 99 ? 6.258 9.759 10.597 1.00 92.00 99 ALA A N 1
ATOM 739 C CA . ALA A 1 99 ? 7.033 10.934 10.994 1.00 92.00 99 ALA A CA 1
ATOM 740 C C . ALA A 1 99 ? 6.584 11.536 12.341 1.00 92.00 99 ALA A C 1
ATOM 742 O O . ALA A 1 99 ? 7.190 12.503 12.799 1.00 92.00 99 ALA A O 1
ATOM 743 N N . ASP A 1 100 ? 5.545 10.985 12.979 1.00 95.50 100 ASP A N 1
ATOM 744 C CA . ASP A 1 100 ? 5.086 11.427 14.297 1.00 95.50 100 ASP A CA 1
ATOM 745 C C . ASP A 1 100 ? 6.160 11.104 15.350 1.00 95.50 100 ASP A C 1
ATOM 747 O O . ASP A 1 100 ? 6.726 10.004 15.392 1.00 95.50 100 ASP A O 1
ATOM 751 N N . THR A 1 101 ? 6.455 12.066 16.224 1.00 96.81 101 THR A N 1
ATOM 752 C CA . THR A 1 101 ? 7.470 11.906 17.275 1.00 96.81 101 THR A CA 1
ATOM 753 C C . THR A 1 101 ? 7.113 10.786 18.251 1.00 96.81 101 THR A C 1
ATOM 755 O O . THR A 1 101 ? 8.008 10.121 18.776 1.00 96.81 101 THR A O 1
ATOM 758 N N . ARG A 1 102 ? 5.818 10.506 18.449 1.00 97.56 102 ARG A N 1
ATOM 759 C CA . ARG A 1 102 ? 5.327 9.387 19.260 1.00 97.56 102 ARG A CA 1
ATOM 760 C C . ARG A 1 102 ? 5.656 8.043 18.621 1.00 97.56 102 ARG A C 1
ATOM 762 O O . ARG A 1 102 ? 6.043 7.134 19.350 1.00 97.56 102 ARG A O 1
ATOM 769 N N . ALA A 1 103 ? 5.570 7.924 17.292 1.00 96.44 103 ALA A N 1
ATOM 770 C CA . ALA A 1 103 ? 5.928 6.694 16.582 1.00 96.44 103 ALA A CA 1
ATOM 771 C C . ALA A 1 103 ? 7.435 6.434 16.684 1.00 96.44 103 ALA A C 1
ATOM 773 O O . ALA A 1 103 ? 7.856 5.317 16.973 1.00 96.44 103 ALA A O 1
ATOM 774 N N . ALA A 1 104 ? 8.256 7.481 16.540 1.00 94.44 104 ALA A N 1
ATOM 775 C CA . ALA A 1 104 ? 9.701 7.390 16.746 1.00 94.44 104 ALA A CA 1
ATOM 776 C C . ALA A 1 104 ? 10.065 6.977 18.184 1.00 94.44 104 ALA A C 1
ATOM 778 O O . ALA A 1 104 ? 10.891 6.086 18.386 1.00 94.44 104 ALA A O 1
ATOM 779 N N . ALA A 1 105 ? 9.419 7.583 19.184 1.00 97.19 105 ALA A N 1
ATOM 780 C CA . ALA A 1 105 ? 9.642 7.243 20.584 1.00 97.19 105 ALA A CA 1
ATOM 781 C C . ALA A 1 105 ? 9.196 5.807 20.909 1.00 97.19 105 ALA A C 1
ATOM 783 O O . ALA A 1 105 ? 9.911 5.091 21.607 1.00 97.19 105 ALA A O 1
ATOM 784 N N . LEU A 1 106 ? 8.038 5.370 20.402 1.00 97.06 106 LEU A N 1
ATOM 785 C CA . LEU A 1 106 ? 7.532 4.014 20.610 1.00 97.06 106 LEU A CA 1
ATOM 786 C C . LEU A 1 106 ? 8.432 2.966 19.944 1.00 97.06 106 LEU A C 1
ATOM 788 O O . LEU A 1 106 ? 8.798 1.995 20.603 1.00 97.06 106 LEU A O 1
ATOM 792 N N . ALA A 1 107 ? 8.851 3.206 18.698 1.00 96.44 107 ALA A N 1
ATOM 793 C CA . ALA A 1 107 ? 9.784 2.353 17.965 1.00 96.44 107 ALA A CA 1
ATOM 794 C C . ALA A 1 107 ? 11.088 2.128 18.744 1.00 96.44 107 ALA A C 1
ATOM 796 O O . ALA A 1 107 ? 11.509 0.989 18.935 1.00 96.44 107 ALA A O 1
ATOM 797 N N . SER A 1 108 ? 11.671 3.209 19.273 1.00 96.75 108 SER A N 1
ATOM 798 C CA . SER A 1 108 ? 12.886 3.148 20.093 1.00 96.75 108 SER A CA 1
ATOM 799 C C . SER A 1 108 ? 12.684 2.347 21.386 1.00 96.75 108 SER A C 1
ATOM 801 O O . SER A 1 108 ? 13.496 1.486 21.712 1.00 96.75 108 SER A O 1
ATOM 803 N N . ARG A 1 109 ? 11.571 2.566 22.104 1.00 97.31 109 ARG A N 1
ATOM 804 C CA . ARG A 1 109 ? 11.289 1.862 23.370 1.00 97.31 109 ARG A CA 1
ATOM 805 C C . ARG A 1 109 ? 11.016 0.367 23.207 1.00 97.31 109 ARG A C 1
ATOM 807 O O . ARG A 1 109 ? 11.281 -0.386 24.135 1.00 97.31 109 ARG A O 1
ATOM 814 N N . THR A 1 110 ? 10.436 -0.045 22.084 1.00 94.94 110 THR A N 1
ATOM 815 C CA . THR A 1 110 ? 9.949 -1.422 21.869 1.00 94.94 110 THR A CA 1
ATOM 816 C C . THR A 1 110 ? 10.817 -2.233 20.910 1.00 94.94 110 THR A C 1
ATOM 818 O O . THR A 1 110 ? 10.555 -3.412 20.706 1.00 94.94 110 THR A O 1
ATOM 821 N N . GLY A 1 111 ? 11.862 -1.630 20.334 1.00 95.44 111 GLY A N 1
ATOM 822 C CA . GLY A 1 111 ? 12.758 -2.316 19.403 1.00 95.44 111 GLY A CA 1
ATOM 823 C C . GLY A 1 111 ? 12.104 -2.651 18.060 1.00 95.44 111 GLY A C 1
ATOM 824 O O . GLY A 1 111 ? 12.458 -3.652 17.446 1.00 95.44 111 GLY A O 1
ATOM 825 N N . THR A 1 112 ? 11.154 -1.831 17.599 1.00 94.94 112 THR A N 1
ATOM 826 C CA . THR A 1 112 ? 10.468 -2.015 16.308 1.00 94.94 112 THR A CA 1
ATOM 827 C C . THR A 1 112 ? 10.743 -0.861 15.339 1.00 94.94 112 THR A C 1
ATOM 829 O O . THR A 1 112 ? 11.439 0.106 15.647 1.00 94.94 112 THR A O 1
ATOM 832 N N . THR A 1 113 ? 10.210 -0.955 14.122 1.00 93.25 113 THR A N 1
ATOM 833 C CA . THR A 1 113 ? 10.311 0.108 13.110 1.00 93.25 113 THR A CA 1
ATOM 834 C C . THR A 1 113 ? 9.301 1.227 13.358 1.00 93.25 113 THR A C 1
ATOM 836 O O . THR A 1 113 ? 8.217 0.996 13.889 1.00 93.25 113 THR A O 1
ATOM 839 N N . ARG A 1 114 ? 9.596 2.442 12.880 1.00 95.94 114 ARG A N 1
ATOM 840 C CA . ARG A 1 114 ? 8.654 3.576 12.959 1.00 95.94 114 ARG A CA 1
ATOM 841 C C . ARG A 1 114 ? 7.315 3.300 12.281 1.00 95.94 114 ARG A C 1
ATOM 843 O O . ARG A 1 114 ? 6.292 3.726 12.797 1.00 95.94 114 ARG A O 1
ATOM 850 N N . SER A 1 115 ? 7.310 2.590 11.153 1.00 94.44 115 SER A N 1
ATOM 851 C CA . SER A 1 115 ? 6.070 2.257 10.444 1.00 94.44 115 SER A CA 1
ATOM 852 C C . SER A 1 115 ? 5.217 1.243 11.211 1.00 94.44 115 SER A C 1
ATOM 854 O O . SER A 1 115 ? 4.007 1.411 11.257 1.00 94.44 115 SER A O 1
ATOM 856 N N . ALA A 1 116 ? 5.823 0.250 11.873 1.00 97.00 116 ALA A N 1
ATOM 857 C CA . ALA A 1 116 ? 5.093 -0.657 12.764 1.00 97.00 116 ALA A CA 1
ATOM 858 C C . ALA A 1 116 ? 4.558 0.078 14.005 1.00 97.00 116 ALA A C 1
ATOM 860 O O . ALA A 1 116 ? 3.377 -0.011 14.313 1.00 97.00 116 ALA A O 1
ATOM 861 N N . ALA A 1 117 ? 5.387 0.901 14.651 1.00 97.94 117 ALA A N 1
ATOM 862 C CA . ALA A 1 117 ? 4.956 1.715 15.787 1.00 97.94 117 ALA A CA 1
ATOM 863 C C . ALA A 1 117 ? 3.843 2.716 15.416 1.00 97.94 117 ALA A C 1
ATOM 865 O O . ALA A 1 117 ? 2.977 3.015 16.230 1.00 97.94 117 ALA A O 1
ATOM 866 N N . ALA A 1 118 ? 3.841 3.245 14.189 1.00 97.50 118 ALA A N 1
ATOM 867 C CA . ALA A 1 118 ? 2.756 4.089 13.692 1.00 97.50 118 ALA A CA 1
ATOM 868 C C . ALA A 1 118 ? 1.423 3.327 13.602 1.00 97.50 118 ALA A C 1
ATOM 870 O O . ALA A 1 118 ? 0.381 3.919 13.869 1.00 97.50 118 ALA A O 1
ATOM 871 N N . VAL A 1 119 ? 1.462 2.028 13.287 1.00 97.56 119 VAL A N 1
ATOM 872 C CA . VAL A 1 119 ? 0.278 1.159 13.274 1.00 97.56 119 VAL A CA 1
ATOM 873 C C . VAL A 1 119 ? -0.296 0.979 14.679 1.00 97.56 119 VAL A C 1
ATOM 875 O O . VAL A 1 119 ? -1.507 1.096 14.840 1.00 97.56 119 VAL A O 1
ATOM 878 N N . ASP A 1 120 ? 0.545 0.829 15.706 1.00 97.69 120 ASP A N 1
ATOM 879 C CA . ASP A 1 120 ? 0.078 0.814 17.103 1.00 97.69 120 ASP A CA 1
ATOM 880 C C . ASP A 1 120 ? -0.658 2.105 17.485 1.00 97.69 120 ASP A C 1
ATOM 882 O O . ASP A 1 120 ? -1.677 2.073 18.171 1.00 97.69 120 ASP A O 1
ATOM 886 N N . LEU A 1 121 ? -0.194 3.260 16.998 1.00 97.31 121 LEU A N 1
ATOM 887 C CA . LEU A 1 121 ? -0.863 4.543 17.247 1.00 97.31 121 LEU A CA 1
ATOM 888 C C . LEU A 1 121 ? -2.214 4.679 16.529 1.00 97.31 121 LEU A C 1
ATOM 890 O O . LEU A 1 121 ? -2.988 5.579 16.860 1.00 97.31 121 LEU A O 1
ATOM 894 N N . TRP A 1 122 ? -2.499 3.823 15.547 1.00 94.88 122 TRP A N 1
ATOM 895 C CA . TRP A 1 122 ? -3.788 3.756 14.865 1.00 94.88 122 TRP A CA 1
ATOM 896 C C . TRP A 1 122 ? -4.729 2.698 15.422 1.00 94.88 122 TRP A C 1
ATOM 898 O O . TRP A 1 122 ? -5.837 2.621 14.903 1.00 94.88 122 TRP A O 1
ATOM 908 N N . ALA A 1 123 ? -4.339 1.898 16.420 1.00 94.94 123 ALA A N 1
ATOM 909 C CA . ALA A 1 123 ? -5.104 0.723 16.849 1.00 94.94 123 ALA A CA 1
ATOM 910 C C . ALA A 1 123 ? -6.609 1.016 17.045 1.00 94.94 123 ALA A C 1
ATOM 912 O O . ALA A 1 123 ? -7.456 0.331 16.472 1.00 94.94 123 ALA A O 1
ATOM 913 N N . ASP A 1 124 ? -6.940 2.117 17.726 1.00 94.56 124 ASP A N 1
ATOM 914 C CA . ASP A 1 124 ? -8.326 2.542 17.998 1.00 94.56 124 ASP A CA 1
ATOM 915 C C . ASP A 1 124 ? -9.089 3.058 16.762 1.00 94.56 124 ASP A C 1
ATOM 917 O O . ASP A 1 124 ? -10.300 3.268 16.797 1.00 94.56 124 ASP A O 1
ATOM 921 N N . ARG A 1 125 ? -8.382 3.296 15.656 1.00 95.88 125 ARG A N 1
ATOM 922 C CA . ARG A 1 125 ? -8.902 3.837 14.394 1.00 95.88 125 ARG A CA 1
ATOM 923 C C . ARG A 1 125 ? -9.002 2.795 13.281 1.00 95.88 125 ARG A C 1
ATOM 925 O O . ARG A 1 125 ? -9.424 3.153 12.186 1.00 95.88 125 ARG A O 1
ATOM 932 N N . LEU A 1 126 ? -8.596 1.546 13.524 1.00 97.00 126 LEU A N 1
ATOM 933 C CA . LEU A 1 126 ? -8.530 0.511 12.486 1.00 97.00 126 LEU A CA 1
ATOM 934 C C . LEU A 1 126 ? -9.909 0.066 11.990 1.00 97.00 126 LEU A C 1
ATOM 936 O O . LEU A 1 126 ? -10.051 -0.256 10.813 1.00 97.00 126 LEU A O 1
ATOM 940 N N . GLY A 1 127 ? -10.926 0.081 12.853 1.00 97.75 127 GLY A N 1
ATOM 941 C CA . GLY A 1 127 ? -12.261 -0.428 12.537 1.00 97.75 127 GLY A CA 1
ATOM 942 C C . GLY A 1 127 ? -12.875 0.257 11.319 1.00 97.75 127 GLY A C 1
ATOM 943 O O . GLY A 1 127 ? -13.164 1.450 11.353 1.00 97.75 127 GLY A O 1
ATOM 944 N N . GLY A 1 128 ? -13.070 -0.499 10.237 1.00 98.00 128 GLY A N 1
ATOM 945 C CA . GLY A 1 128 ? -13.629 0.011 8.983 1.00 98.00 128 GLY A CA 1
ATOM 946 C C . GLY A 1 128 ? -12.720 0.965 8.194 1.00 98.00 128 GLY A C 1
ATOM 947 O O . GLY A 1 128 ? -13.142 1.457 7.150 1.00 98.00 128 GLY A O 1
ATOM 948 N N . ALA A 1 129 ? -11.485 1.217 8.639 1.00 98.50 129 ALA A N 1
ATOM 949 C CA . ALA A 1 129 ? -10.533 2.054 7.913 1.00 98.50 129 ALA A CA 1
ATOM 950 C C . ALA A 1 129 ? -10.073 1.403 6.600 1.00 98.50 129 ALA A C 1
ATOM 952 O O . ALA A 1 129 ? -10.141 0.182 6.427 1.00 98.50 129 ALA A O 1
ATOM 953 N N . VAL A 1 130 ? -9.555 2.224 5.685 1.00 98.69 130 VAL A N 1
ATOM 954 C CA . VAL A 1 130 ? -8.846 1.750 4.490 1.00 98.69 130 VAL A CA 1
ATOM 955 C C . VAL A 1 130 ? -7.350 1.921 4.718 1.00 98.69 130 VAL A C 1
ATOM 957 O O . VAL A 1 130 ? -6.861 3.029 4.931 1.00 98.69 130 VAL A O 1
ATOM 960 N N . LEU A 1 131 ? -6.608 0.822 4.682 1.00 98.31 131 LEU A N 1
ATOM 961 C CA . LEU A 1 131 ? -5.168 0.818 4.909 1.00 98.31 131 LEU A CA 1
ATOM 962 C C . LEU A 1 131 ? -4.468 0.916 3.559 1.00 98.31 131 LEU A C 1
ATOM 964 O O . LEU A 1 131 ? -4.793 0.176 2.636 1.00 98.31 131 LEU A O 1
ATOM 968 N N . ALA A 1 132 ? -3.498 1.816 3.448 1.00 97.00 132 ALA A N 1
ATOM 969 C CA . ALA A 1 132 ? -2.636 1.953 2.283 1.00 97.00 132 ALA A CA 1
ATOM 970 C C . ALA A 1 132 ? -1.191 1.648 2.702 1.00 97.00 132 ALA A C 1
ATOM 972 O O . ALA A 1 132 ? -0.500 2.509 3.251 1.00 97.00 132 ALA A O 1
ATOM 973 N N . ILE A 1 133 ? -0.748 0.408 2.480 1.00 94.94 133 ILE A N 1
ATOM 974 C CA . ILE A 1 133 ? 0.577 -0.075 2.888 1.00 94.94 133 ILE A CA 1
ATOM 975 C C . ILE A 1 133 ? 1.465 -0.210 1.649 1.00 94.94 133 ILE A C 1
ATOM 977 O O . ILE A 1 133 ? 1.460 -1.230 0.963 1.00 94.94 133 ILE A O 1
ATOM 981 N N . GLY A 1 134 ? 2.210 0.849 1.332 1.00 87.00 134 GLY A N 1
ATOM 982 C CA . GLY A 1 134 ? 2.990 0.931 0.091 1.00 87.00 134 GLY A CA 1
ATOM 983 C C . GLY A 1 134 ? 4.493 0.710 0.249 1.00 87.00 134 GLY A C 1
ATOM 984 O O . GLY A 1 134 ? 5.180 0.523 -0.752 1.00 87.00 134 GLY A O 1
ATOM 985 N N . ASN A 1 135 ? 5.030 0.730 1.472 1.00 85.69 135 ASN A N 1
ATOM 986 C CA . ASN A 1 135 ? 6.474 0.799 1.696 1.00 85.69 135 ASN A CA 1
ATOM 987 C C . ASN A 1 135 ? 7.006 -0.209 2.726 1.00 85.69 135 ASN A C 1
ATOM 989 O O . ASN A 1 135 ? 8.021 -0.843 2.474 1.00 85.69 135 ASN A O 1
ATOM 993 N N . ALA A 1 136 ? 6.370 -0.357 3.886 1.00 88.19 136 ALA A N 1
ATOM 994 C CA . ALA A 1 136 ? 6.942 -1.041 5.041 1.00 88.19 136 ALA A CA 1
ATOM 995 C C . ALA A 1 136 ? 6.287 -2.411 5.302 1.00 88.19 136 ALA A C 1
ATOM 997 O O . ALA A 1 136 ? 5.163 -2.463 5.808 1.00 88.19 136 ALA A O 1
ATOM 998 N N . PRO A 1 137 ? 6.995 -3.537 5.071 1.00 89.44 137 PRO A N 1
ATOM 999 C CA . PRO A 1 137 ? 6.490 -4.871 5.410 1.00 89.44 137 PRO A CA 1
ATOM 1000 C C . PRO A 1 137 ? 6.161 -5.030 6.894 1.00 89.44 137 PRO A C 1
ATOM 1002 O O . PRO A 1 137 ? 5.199 -5.694 7.264 1.00 89.44 137 PRO A O 1
ATOM 1005 N N . THR A 1 138 ? 6.933 -4.369 7.755 1.00 93.69 138 THR A N 1
ATOM 1006 C CA . THR A 1 138 ? 6.727 -4.370 9.206 1.00 93.69 138 THR A CA 1
ATOM 1007 C C . THR A 1 138 ? 5.427 -3.690 9.628 1.00 93.69 138 THR A C 1
ATOM 1009 O O . THR A 1 138 ? 4.855 -4.083 10.639 1.00 93.69 138 THR A O 1
ATOM 1012 N N . ALA A 1 139 ? 4.922 -2.713 8.864 1.00 96.75 139 ALA A N 1
ATOM 1013 C CA . ALA A 1 139 ? 3.603 -2.134 9.118 1.00 96.75 139 ALA A CA 1
ATOM 1014 C C . ALA A 1 139 ? 2.490 -3.143 8.816 1.00 96.75 139 ALA A C 1
ATOM 1016 O O . ALA A 1 139 ? 1.549 -3.259 9.595 1.00 96.75 139 ALA A O 1
ATOM 1017 N N . LEU A 1 140 ? 2.622 -3.904 7.722 1.00 97.12 140 LEU A N 1
ATOM 1018 C CA . LEU A 1 140 ? 1.658 -4.950 7.387 1.00 97.12 140 LEU A CA 1
ATOM 1019 C C . LEU A 1 140 ? 1.678 -6.073 8.427 1.00 97.12 140 LEU A C 1
ATOM 1021 O O . LEU A 1 140 ? 0.621 -6.439 8.922 1.00 97.12 140 LEU A O 1
ATOM 1025 N N . PHE A 1 141 ? 2.854 -6.568 8.824 1.00 96.88 141 PHE A N 1
ATOM 1026 C CA . PHE A 1 141 ? 2.935 -7.558 9.903 1.00 96.88 141 PHE A CA 1
ATOM 1027 C C . PHE A 1 141 ? 2.286 -7.057 11.190 1.00 96.88 141 PHE A C 1
ATOM 1029 O O . PHE A 1 141 ? 1.436 -7.752 11.741 1.00 96.88 141 PHE A O 1
ATOM 1036 N N . ARG A 1 142 ? 2.607 -5.830 11.623 1.00 97.94 142 ARG A N 1
ATOM 1037 C CA . ARG A 1 142 ? 2.037 -5.297 12.861 1.00 97.94 142 ARG A CA 1
ATOM 1038 C C . ARG A 1 142 ? 0.520 -5.126 12.786 1.00 97.94 142 ARG A C 1
ATOM 1040 O O . ARG A 1 142 ? -0.172 -5.381 13.764 1.00 97.94 142 ARG A O 1
ATOM 1047 N N . LEU A 1 143 ? -0.009 -4.734 11.627 1.00 97.94 143 LEU A N 1
ATOM 1048 C CA . LEU A 1 143 ? -1.453 -4.674 11.402 1.00 97.94 143 LEU A CA 1
ATOM 1049 C C . LEU A 1 143 ? -2.106 -6.048 11.599 1.00 97.94 143 LEU A C 1
ATOM 1051 O O . LEU A 1 143 ? -3.135 -6.148 12.261 1.00 97.94 143 LEU A O 1
ATOM 1055 N N . LEU A 1 144 ? -1.514 -7.095 11.024 1.00 97.88 144 LEU A N 1
ATOM 1056 C CA . LEU A 1 144 ? -2.038 -8.458 11.115 1.00 97.88 144 LEU A CA 1
ATOM 1057 C C . LEU A 1 144 ? -1.998 -8.977 12.559 1.00 97.88 144 LEU A C 1
ATOM 1059 O O . LEU A 1 144 ? -2.980 -9.561 13.010 1.00 97.88 144 LEU A O 1
ATOM 1063 N N . GLU A 1 145 ? -0.917 -8.695 13.293 1.00 97.94 145 GLU A N 1
ATOM 1064 C CA . GLU A 1 145 ? -0.802 -8.991 14.727 1.00 97.94 145 GLU A CA 1
ATOM 1065 C C . GLU A 1 145 ? -1.887 -8.285 15.545 1.00 97.94 145 GLU A C 1
ATOM 1067 O O . GLU A 1 145 ? -2.574 -8.939 16.320 1.00 97.94 145 GLU A O 1
ATOM 1072 N N . LEU A 1 146 ? -2.103 -6.979 15.343 1.00 97.88 146 LEU A N 1
ATOM 1073 C CA . LEU A 1 146 ? -3.134 -6.233 16.073 1.00 97.88 146 LEU A CA 1
ATOM 1074 C C . LEU A 1 146 ? -4.535 -6.810 15.853 1.00 97.88 146 LEU A C 1
ATOM 1076 O O . LEU A 1 146 ? -5.319 -6.900 16.794 1.00 97.88 146 LEU A O 1
ATOM 1080 N N . VAL A 1 147 ? -4.864 -7.207 14.622 1.00 97.62 147 VAL A N 1
ATOM 1081 C CA . VAL A 1 147 ? -6.162 -7.831 14.331 1.00 97.62 147 VAL A CA 1
ATOM 1082 C C . VAL A 1 147 ? -6.272 -9.203 15.008 1.00 97.62 147 VAL A C 1
ATOM 1084 O O . VAL A 1 147 ? -7.323 -9.515 15.567 1.00 97.62 147 VAL A O 1
ATOM 1087 N N . ASP A 1 148 ? -5.195 -9.994 15.032 1.00 97.56 148 ASP A N 1
ATOM 1088 C CA . ASP A 1 148 ? -5.150 -11.269 15.764 1.00 97.56 148 ASP A CA 1
ATOM 1089 C C . ASP A 1 148 ? -5.250 -11.064 17.295 1.00 97.56 148 ASP A C 1
ATOM 1091 O O . ASP A 1 148 ? -5.842 -11.888 17.993 1.00 97.56 148 ASP A O 1
ATOM 1095 N N . GLU A 1 149 ? -4.740 -9.942 17.814 1.00 97.38 149 GLU A N 1
ATOM 1096 C CA . GLU A 1 149 ? -4.861 -9.492 19.212 1.00 97.38 149 GLU A CA 1
ATOM 1097 C C . GLU A 1 149 ? -6.267 -8.946 19.555 1.00 97.38 149 GLU A C 1
ATOM 1099 O O . GLU A 1 149 ? -6.557 -8.665 20.720 1.00 97.38 149 GLU A O 1
ATOM 1104 N N . GLY A 1 150 ? -7.165 -8.829 18.569 1.00 96.62 150 GLY A N 1
ATOM 1105 C CA . GLY A 1 150 ? -8.557 -8.410 18.754 1.00 96.62 150 GLY A CA 1
ATOM 1106 C C . GLY A 1 150 ? -8.844 -6.942 18.432 1.00 96.62 150 GLY A C 1
ATOM 1107 O O . GLY A 1 150 ? -9.922 -6.448 18.772 1.00 96.62 150 GLY A O 1
ATOM 1108 N N . ALA A 1 151 ? -7.921 -6.232 17.776 1.00 96.81 151 ALA A N 1
ATOM 1109 C CA . ALA A 1 151 ? -8.194 -4.890 17.276 1.00 96.81 151 ALA A CA 1
ATOM 1110 C C . ALA A 1 151 ? -9.328 -4.907 16.228 1.00 96.81 151 ALA A C 1
ATOM 1112 O O . ALA A 1 151 ? -9.472 -5.879 15.477 1.00 96.81 151 ALA A O 1
ATOM 1113 N N . PRO A 1 152 ? -10.130 -3.829 16.129 1.00 96.69 152 PRO A N 1
ATOM 1114 C CA . PRO A 1 152 ? -11.197 -3.746 15.141 1.00 96.69 152 PRO A CA 1
ATOM 1115 C C . PRO A 1 152 ? -10.685 -3.918 13.706 1.00 96.69 152 PRO A C 1
ATOM 1117 O O . PRO A 1 152 ? -9.701 -3.300 13.302 1.00 96.69 152 PRO A O 1
ATOM 1120 N N . THR A 1 153 ? -11.386 -4.729 12.917 1.00 97.06 153 THR A N 1
ATOM 1121 C CA . THR A 1 153 ? -10.972 -5.082 11.556 1.00 97.06 153 THR A CA 1
ATOM 1122 C C . THR A 1 153 ? -11.121 -3.901 10.583 1.00 97.06 153 THR A C 1
ATOM 1124 O O . THR A 1 153 ? -12.208 -3.315 10.487 1.00 97.06 153 THR A O 1
ATOM 1127 N N . PRO A 1 154 ? -10.076 -3.568 9.809 1.00 98.19 154 PRO A N 1
ATOM 1128 C CA . PRO A 1 154 ? -10.190 -2.654 8.679 1.00 98.19 154 PRO A CA 1
ATOM 1129 C C . PRO A 1 154 ? -11.134 -3.133 7.578 1.00 98.19 154 PRO A C 1
ATOM 1131 O O . PRO A 1 154 ? -11.353 -4.327 7.394 1.00 98.19 154 PRO A O 1
ATOM 1134 N N . ALA A 1 155 ? -11.650 -2.198 6.782 1.00 98.62 155 ALA A N 1
ATOM 1135 C CA . ALA A 1 155 ? -12.457 -2.541 5.615 1.00 98.62 155 ALA A CA 1
ATOM 1136 C C . ALA A 1 155 ? -11.603 -3.180 4.511 1.00 98.62 155 ALA A C 1
ATOM 1138 O O . ALA A 1 155 ? -12.010 -4.178 3.909 1.00 98.62 155 ALA A O 1
ATOM 1139 N N . ALA A 1 156 ? -10.423 -2.609 4.250 1.00 98.56 156 ALA A N 1
ATOM 1140 C CA . ALA A 1 156 ? -9.522 -3.094 3.215 1.0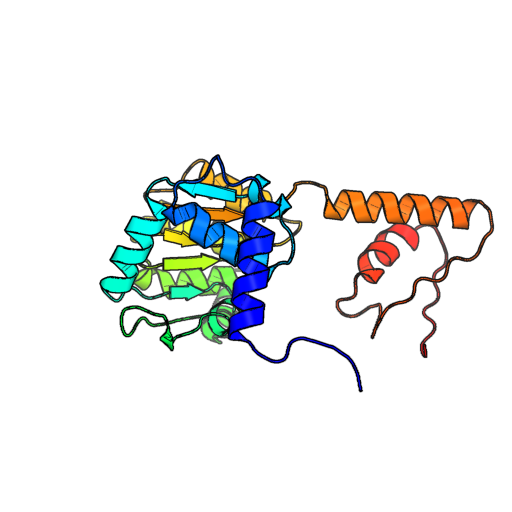0 98.56 156 ALA A CA 1
ATOM 1141 C C . ALA A 1 156 ? -8.052 -2.741 3.478 1.00 98.56 156 ALA A C 1
ATOM 1143 O O . ALA A 1 156 ? -7.755 -1.710 4.083 1.00 98.56 156 ALA A O 1
ATOM 1144 N N . VAL A 1 157 ? -7.145 -3.563 2.944 1.00 98.31 157 VAL A N 1
ATOM 1145 C CA . VAL A 1 157 ? -5.704 -3.291 2.842 1.00 98.31 157 VAL A CA 1
ATOM 1146 C C . VAL A 1 157 ? -5.306 -3.197 1.371 1.00 98.31 157 VAL A C 1
ATOM 1148 O O . VAL A 1 157 ? -5.449 -4.147 0.602 1.00 98.31 157 VAL A O 1
ATOM 1151 N N . LEU A 1 158 ? -4.800 -2.036 0.976 1.00 96.88 158 LEU A N 1
ATOM 1152 C CA . LEU A 1 158 ? -4.414 -1.715 -0.389 1.00 96.88 158 LEU A CA 1
ATOM 1153 C C . LEU A 1 158 ? -2.915 -1.461 -0.474 1.00 96.88 158 LEU A C 1
ATOM 1155 O O . LEU A 1 158 ? -2.327 -0.789 0.376 1.00 96.88 158 LEU A O 1
ATOM 1159 N N . GLY A 1 159 ? -2.321 -1.921 -1.567 1.00 76.88 159 GLY A N 1
ATOM 1160 C CA . GLY A 1 159 ? -0.894 -1.769 -1.797 1.00 76.88 159 GLY A CA 1
ATOM 1161 C C . GLY A 1 159 ? -0.096 -2.896 -1.153 1.00 76.88 159 GLY A C 1
ATOM 1162 O O . GLY A 1 159 ? -0.484 -3.499 -0.157 1.00 76.88 159 GLY A O 1
ATOM 1163 N N . GLY A 1 160 ? 1.012 -3.233 -1.800 1.00 75.56 160 GLY A N 1
ATOM 1164 C CA . GLY A 1 160 ? 1.970 -4.193 -1.282 1.00 75.56 160 GLY A CA 1
ATOM 1165 C C . GLY A 1 160 ? 3.238 -3.442 -0.901 1.00 75.56 160 GLY A C 1
ATOM 1166 O O . GLY A 1 160 ? 3.781 -2.763 -1.775 1.00 75.56 160 GLY A O 1
ATOM 1167 N N . PRO A 1 161 ? 3.745 -3.564 0.337 1.00 73.50 161 PRO A N 1
ATOM 1168 C CA . PRO A 1 161 ? 5.011 -2.950 0.694 1.00 73.50 161 PRO A CA 1
ATOM 1169 C C . PRO A 1 161 ? 6.110 -3.477 -0.225 1.00 73.50 161 PRO A C 1
ATOM 1171 O O . PRO A 1 161 ? 6.186 -4.682 -0.474 1.00 73.50 161 PRO A O 1
ATOM 1174 N N . VAL A 1 162 ? 6.949 -2.591 -0.748 1.00 70.69 162 VAL A N 1
ATOM 1175 C CA . VAL A 1 162 ? 8.114 -2.972 -1.555 1.00 70.69 162 VAL A CA 1
ATOM 1176 C C . VAL A 1 162 ? 9.283 -3.373 -0.655 1.00 70.69 162 VAL A C 1
ATOM 1178 O O . VAL A 1 162 ? 9.372 -2.959 0.497 1.00 70.69 162 VAL A O 1
ATOM 1181 N N . GLY A 1 163 ? 10.188 -4.203 -1.165 1.00 65.00 163 GLY A N 1
ATOM 1182 C CA . GLY A 1 163 ? 11.411 -4.564 -0.452 1.00 65.00 163 GLY A CA 1
ATOM 1183 C C . GLY A 1 163 ? 11.785 -6.032 -0.594 1.00 65.00 163 GLY A C 1
ATOM 1184 O O . GLY A 1 163 ? 10.991 -6.863 -1.022 1.00 65.00 163 GLY A O 1
ATOM 1185 N N . PHE A 1 164 ? 13.022 -6.340 -0.219 1.00 61.09 164 PHE A N 1
ATOM 1186 C CA . PHE A 1 164 ? 13.614 -7.672 -0.370 1.00 61.09 164 PHE A CA 1
ATOM 1187 C C . PHE A 1 164 ? 13.444 -8.545 0.877 1.00 61.09 164 PHE A C 1
ATOM 1189 O O . PHE A 1 164 ? 13.467 -9.768 0.790 1.00 61.09 164 PHE A O 1
ATOM 1196 N N . VAL A 1 165 ? 13.255 -7.922 2.042 1.00 67.44 165 VAL A N 1
ATOM 1197 C CA . VAL A 1 165 ? 13.127 -8.607 3.332 1.00 67.44 165 VAL A CA 1
ATOM 1198 C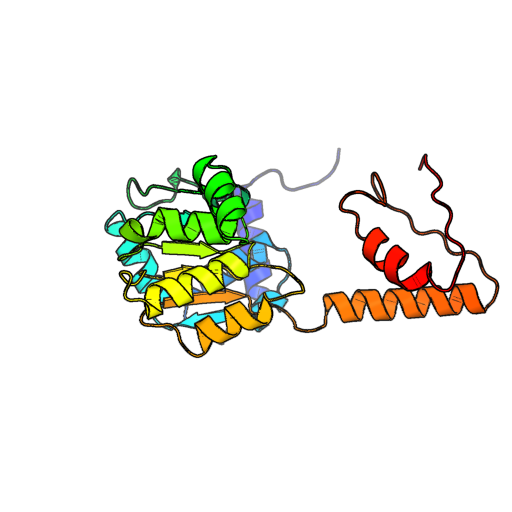 C . VAL A 1 165 ? 11.713 -8.398 3.859 1.00 67.44 165 VAL A C 1
ATOM 1200 O O . VAL A 1 165 ? 11.264 -7.264 4.007 1.00 67.44 165 VAL A O 1
ATOM 1203 N N . GLY A 1 166 ? 10.985 -9.486 4.111 1.00 74.88 166 GLY A N 1
ATOM 1204 C CA . GLY A 1 166 ? 9.655 -9.464 4.730 1.00 74.88 166 GLY A CA 1
ATOM 1205 C C . GLY A 1 166 ? 8.499 -9.024 3.823 1.00 74.88 166 GLY A C 1
ATOM 1206 O O . GLY A 1 166 ? 7.351 -9.315 4.144 1.00 74.88 166 GLY A O 1
ATOM 1207 N N . SER A 1 167 ? 8.755 -8.352 2.693 1.00 80.69 167 SER A N 1
ATOM 1208 C CA . SER A 1 167 ? 7.705 -7.900 1.762 1.00 80.69 167 SER A CA 1
ATOM 1209 C C . SER A 1 167 ? 6.857 -9.062 1.248 1.00 80.69 167 SER A C 1
ATOM 1211 O O . SER A 1 167 ? 5.646 -9.069 1.456 1.00 80.69 167 SER A O 1
ATOM 1213 N N . ALA A 1 168 ? 7.474 -10.063 0.614 1.00 84.00 168 ALA A N 1
ATOM 1214 C CA . ALA A 1 168 ? 6.746 -11.206 0.069 1.00 84.00 168 ALA A CA 1
ATOM 1215 C C . ALA A 1 168 ? 5.973 -11.952 1.168 1.00 84.00 168 ALA A C 1
ATOM 1217 O O . ALA A 1 168 ? 4.789 -12.227 1.004 1.00 84.00 168 ALA A O 1
ATOM 1218 N N . GLN A 1 169 ? 6.617 -12.187 2.314 1.00 84.81 169 GLN A N 1
ATOM 1219 C CA . GLN A 1 169 ? 6.038 -12.907 3.447 1.00 84.81 169 GLN A CA 1
ATOM 1220 C C . GLN A 1 169 ? 4.830 -12.171 4.042 1.00 84.81 169 GLN A C 1
ATOM 1222 O O . GLN A 1 169 ? 3.783 -12.778 4.229 1.00 84.81 169 GLN A O 1
ATOM 1227 N N . SER A 1 170 ? 4.944 -10.862 4.291 1.00 90.62 170 SER A N 1
ATOM 1228 C CA . SER A 1 170 ? 3.840 -10.061 4.847 1.00 90.62 170 SER A CA 1
ATOM 1229 C C . SER A 1 170 ? 2.613 -10.045 3.935 1.00 90.62 170 SER A C 1
ATOM 1231 O O . SER A 1 170 ? 1.485 -10.170 4.405 1.00 90.62 170 SER A O 1
ATOM 1233 N N . LYS A 1 171 ? 2.824 -9.936 2.618 1.00 91.00 171 LYS A N 1
ATOM 1234 C CA . LYS A 1 171 ? 1.739 -9.954 1.631 1.00 91.00 171 LYS A CA 1
ATOM 1235 C C . LYS A 1 171 ? 1.107 -11.333 1.521 1.00 91.00 171 LYS A C 1
ATOM 1237 O O . LYS A 1 171 ? -0.113 -11.419 1.440 1.00 91.00 171 LYS A O 1
ATOM 1242 N N . GLN A 1 172 ? 1.918 -12.390 1.541 1.00 93.00 172 GLN A N 1
ATOM 1243 C CA . GLN A 1 172 ? 1.415 -13.758 1.498 1.00 93.00 172 GLN A CA 1
ATOM 1244 C C . GLN A 1 172 ? 0.571 -14.080 2.736 1.00 93.00 172 GLN A C 1
ATOM 1246 O O . GLN A 1 172 ? -0.517 -14.620 2.593 1.00 93.00 172 GLN A O 1
ATOM 1251 N N . GLU A 1 173 ? 0.995 -13.651 3.926 1.00 95.31 173 GLU A N 1
ATOM 1252 C CA . GLU A 1 173 ? 0.216 -13.835 5.157 1.00 95.31 173 GLU A CA 1
ATOM 1253 C C . GLU A 1 173 ? -1.147 -13.118 5.101 1.00 95.31 173 GLU A C 1
ATOM 1255 O O . GLU A 1 173 ? -2.151 -13.670 5.553 1.00 95.31 173 GLU A O 1
ATOM 1260 N N . LEU A 1 174 ? -1.215 -11.912 4.519 1.00 96.69 174 LEU A N 1
ATOM 1261 C CA . LEU A 1 174 ? -2.489 -11.220 4.286 1.00 96.69 174 LEU A CA 1
ATOM 1262 C C . LEU A 1 174 ? -3.390 -11.999 3.314 1.00 96.69 174 LEU A C 1
ATOM 1264 O O . LEU A 1 174 ? -4.594 -12.082 3.537 1.00 96.69 174 LEU A O 1
ATOM 1268 N N . ILE A 1 175 ? -2.813 -12.552 2.246 1.00 96.31 175 ILE A N 1
ATOM 1269 C CA . ILE A 1 175 ? -3.545 -13.306 1.219 1.00 96.31 175 ILE A CA 1
ATOM 1270 C C . ILE A 1 175 ? -4.097 -14.611 1.795 1.00 96.31 175 ILE A C 1
ATOM 1272 O O . ILE A 1 175 ? -5.274 -14.915 1.615 1.00 96.31 175 ILE A O 1
ATOM 1276 N N . ASP A 1 176 ? -3.265 -15.358 2.516 1.00 96.69 176 ASP A N 1
ATOM 1277 C CA . ASP A 1 176 ? -3.643 -16.651 3.084 1.00 96.69 176 ASP A CA 1
ATOM 1278 C C . ASP A 1 176 ? -4.635 -16.481 4.242 1.00 96.69 176 ASP A C 1
ATOM 1280 O O . ASP A 1 176 ? -5.517 -17.318 4.453 1.00 96.69 176 ASP A O 1
ATOM 1284 N N . ARG A 1 177 ? -4.502 -15.391 5.011 1.00 97.56 177 ARG A N 1
ATOM 1285 C CA . ARG A 1 177 ? -5.302 -15.117 6.212 1.00 97.56 177 ARG A CA 1
ATOM 1286 C C . ARG A 1 177 ? -5.745 -13.646 6.261 1.00 97.56 177 ARG A C 1
ATOM 1288 O O . ARG A 1 177 ? -5.241 -12.867 7.071 1.00 97.56 177 ARG A O 1
ATOM 1295 N N . PRO A 1 178 ? -6.770 -13.252 5.488 1.00 96.31 178 PRO A N 1
ATOM 1296 C CA . PRO A 1 178 ? -7.198 -11.853 5.387 1.00 96.31 178 PRO A CA 1
ATOM 1297 C C . PRO A 1 178 ? -7.879 -11.294 6.645 1.00 96.31 178 PRO A C 1
ATOM 1299 O O . PRO A 1 178 ? -8.103 -10.091 6.739 1.00 96.31 178 PRO A O 1
ATOM 1302 N N . ARG A 1 179 ? -8.228 -12.145 7.623 1.00 96.88 179 ARG A N 1
ATOM 1303 C CA . ARG A 1 179 ? -8.824 -11.743 8.917 1.00 96.88 179 ARG A CA 1
ATOM 1304 C C . ARG A 1 179 ? -10.083 -10.867 8.772 1.00 96.88 179 ARG A C 1
ATOM 1306 O O . ARG A 1 179 ? -10.341 -9.989 9.585 1.00 96.88 179 ARG A O 1
ATOM 1313 N N . GLY A 1 180 ? -10.870 -11.106 7.720 1.00 95.25 180 GLY A N 1
ATOM 1314 C CA . GLY A 1 180 ? -12.097 -10.358 7.414 1.00 95.25 180 GLY A CA 1
ATOM 1315 C C . GLY A 1 180 ? -11.889 -9.065 6.614 1.00 95.25 180 GLY A C 1
ATOM 1316 O O . GLY A 1 180 ? -12.871 -8.491 6.139 1.00 95.25 180 GLY A O 1
ATOM 1317 N N . MET A 1 181 ? -10.640 -8.642 6.405 1.00 97.44 181 MET A N 1
ATOM 1318 C CA . MET A 1 181 ? -10.303 -7.504 5.551 1.00 97.44 181 MET A CA 1
ATOM 1319 C C . MET A 1 181 ? -10.409 -7.895 4.076 1.00 97.44 181 MET A C 1
ATOM 1321 O O . MET A 1 181 ? -10.024 -8.996 3.685 1.00 97.44 181 MET A O 1
ATOM 1325 N N . ALA A 1 182 ? -10.882 -6.978 3.235 1.00 98.50 182 ALA A N 1
ATOM 1326 C CA . ALA A 1 182 ? -10.617 -7.085 1.806 1.00 98.50 182 ALA A CA 1
ATOM 1327 C C . ALA A 1 182 ? -9.165 -6.698 1.494 1.00 98.50 182 ALA A C 1
ATOM 1329 O O . ALA A 1 182 ? -8.528 -5.982 2.271 1.00 98.50 182 ALA A O 1
ATOM 1330 N N . TYR A 1 183 ? -8.633 -7.115 0.347 1.00 98.44 183 TYR A N 1
ATOM 1331 C CA . TYR A 1 183 ? -7.293 -6.687 -0.051 1.00 98.44 183 TYR A CA 1
ATOM 1332 C C . TYR A 1 183 ? -7.118 -6.549 -1.558 1.00 98.44 183 TYR A C 1
ATOM 1334 O O . TYR A 1 183 ? -7.792 -7.208 -2.344 1.00 98.44 183 TYR A O 1
ATOM 1342 N N . LEU A 1 184 ? -6.182 -5.686 -1.953 1.00 97.81 184 LEU A N 1
ATOM 1343 C CA . LEU A 1 184 ? -5.598 -5.643 -3.292 1.00 97.81 184 LEU A CA 1
ATOM 1344 C C . LEU A 1 184 ? -4.121 -5.288 -3.145 1.00 97.81 184 LEU A C 1
ATOM 1346 O O . LEU A 1 184 ? -3.774 -4.164 -2.774 1.00 97.81 184 LEU A O 1
ATOM 1350 N N . VAL A 1 185 ? -3.247 -6.249 -3.430 1.00 94.50 185 VAL A N 1
ATOM 1351 C CA . VAL A 1 185 ? -1.804 -6.128 -3.206 1.00 94.50 185 VAL A CA 1
ATOM 1352 C C . VAL A 1 185 ? -1.009 -6.582 -4.419 1.00 94.50 185 VAL A C 1
ATOM 1354 O O . VAL A 1 185 ? -1.396 -7.501 -5.139 1.00 94.50 185 VAL A O 1
ATOM 1357 N N . VAL A 1 186 ? 0.152 -5.958 -4.616 1.00 89.62 186 VAL A N 1
ATOM 1358 C CA . VAL A 1 186 ? 1.149 -6.418 -5.586 1.00 89.62 186 VAL A CA 1
ATOM 1359 C C . VAL A 1 186 ? 2.078 -7.389 -4.866 1.00 89.62 186 VAL A C 1
ATOM 1361 O O . VAL A 1 186 ? 2.921 -6.972 -4.067 1.00 89.62 186 VAL A O 1
ATOM 1364 N N . GLN A 1 187 ? 1.940 -8.688 -5.138 1.00 81.75 187 GLN A N 1
ATOM 1365 C CA . GLN A 1 187 ? 2.752 -9.762 -4.548 1.00 81.75 187 GLN A CA 1
ATOM 1366 C C . GLN A 1 187 ? 4.255 -9.555 -4.799 1.00 81.75 187 GLN A C 1
ATOM 1368 O O . GLN A 1 187 ? 5.090 -9.962 -3.990 1.00 81.75 187 GLN A O 1
ATOM 1373 N N . GLY A 1 188 ? 4.601 -8.790 -5.838 1.00 64.75 188 GLY A N 1
ATOM 1374 C CA . GLY A 1 188 ? 5.968 -8.635 -6.316 1.00 64.75 188 GLY A CA 1
ATOM 1375 C C . GLY A 1 188 ? 6.433 -9.913 -7.008 1.00 64.75 188 GLY A C 1
ATOM 1376 O O . GLY A 1 188 ? 5.787 -10.952 -6.920 1.00 64.75 188 GLY A O 1
ATOM 1377 N N . ARG A 1 189 ? 7.560 -9.831 -7.708 1.00 52.81 189 ARG A N 1
ATOM 1378 C CA . ARG A 1 189 ? 8.218 -10.989 -8.313 1.00 52.81 189 ARG A CA 1
ATOM 1379 C C . ARG A 1 189 ? 9.260 -11.470 -7.291 1.00 52.81 189 ARG A C 1
ATOM 1381 O O . ARG A 1 189 ? 10.239 -10.749 -7.082 1.00 52.81 189 ARG A O 1
ATOM 1388 N N . PRO A 1 190 ? 9.069 -12.603 -6.587 1.00 47.72 190 PRO A N 1
ATOM 1389 C CA . PRO A 1 190 ? 10.145 -13.171 -5.782 1.00 47.72 190 PRO A CA 1
ATOM 1390 C C . PRO A 1 190 ? 11.371 -13.354 -6.682 1.00 47.72 190 PRO A C 1
ATOM 1392 O O . PRO A 1 190 ? 11.241 -13.840 -7.802 1.00 47.72 190 PRO A O 1
ATOM 1395 N N . GLY A 1 191 ? 12.542 -12.905 -6.237 1.00 50.00 191 GLY A N 1
ATOM 1396 C CA . GLY A 1 191 ? 13.794 -13.105 -6.969 1.00 50.00 191 GLY A CA 1
ATOM 1397 C C . GLY A 1 191 ? 14.089 -12.071 -8.050 1.00 50.00 191 GLY A C 1
ATOM 1398 O O . GLY A 1 191 ? 15.194 -11.586 -8.081 1.00 50.00 191 GLY A O 1
ATOM 1399 N N . ALA A 1 192 ? 13.152 -11.608 -8.868 1.00 55.94 192 ALA A N 1
ATOM 1400 C CA . ALA A 1 192 ? 13.490 -10.950 -10.144 1.00 55.94 192 ALA A CA 1
ATOM 1401 C C . ALA A 1 192 ? 14.475 -9.773 -10.127 1.00 55.94 192 ALA A C 1
ATOM 1403 O O . ALA A 1 192 ? 15.299 -9.658 -11.026 1.00 55.94 192 ALA A O 1
ATOM 1404 N N . ILE A 1 193 ? 14.382 -8.884 -9.139 1.00 63.38 193 ILE A N 1
ATOM 1405 C CA . ILE A 1 193 ? 15.318 -7.762 -9.020 1.00 63.38 193 ILE A CA 1
ATOM 1406 C C . ILE A 1 193 ? 16.636 -8.192 -8.356 1.00 63.38 193 ILE A C 1
ATOM 1408 O O . ILE A 1 193 ? 17.691 -7.677 -8.708 1.00 63.38 193 ILE A O 1
ATOM 1412 N N . ASP A 1 194 ? 16.604 -9.186 -7.461 1.00 63.91 194 ASP A N 1
ATOM 1413 C CA . ASP A 1 194 ? 17.822 -9.809 -6.934 1.00 63.91 194 ASP A CA 1
ATOM 1414 C C . ASP A 1 194 ? 18.521 -10.650 -8.007 1.00 63.91 194 ASP A C 1
ATOM 1416 O O . ASP A 1 194 ? 19.712 -10.486 -8.215 1.00 63.91 194 ASP A O 1
ATOM 1420 N N . ASP A 1 195 ? 17.777 -11.471 -8.743 1.00 70.25 195 ASP A N 1
ATOM 1421 C CA . ASP A 1 195 ? 18.192 -12.241 -9.908 1.00 70.25 195 ASP A CA 1
ATOM 1422 C C . ASP A 1 195 ? 18.769 -11.318 -10.980 1.00 70.25 195 ASP A C 1
ATOM 1424 O O . ASP A 1 195 ? 19.855 -11.589 -11.478 1.00 70.25 195 ASP A O 1
ATOM 1428 N N . PHE A 1 196 ? 18.114 -10.188 -11.269 1.00 78.19 196 PHE A N 1
ATOM 1429 C CA . PHE A 1 196 ? 18.634 -9.170 -12.180 1.00 78.19 196 PHE A CA 1
ATOM 1430 C C . PHE A 1 196 ? 19.984 -8.622 -11.710 1.00 78.19 196 PHE A C 1
ATOM 1432 O O . PHE A 1 196 ? 20.926 -8.546 -12.501 1.00 78.19 196 PHE A O 1
ATOM 1439 N N . TYR A 1 197 ? 20.113 -8.245 -10.433 1.00 81.31 197 TYR A N 1
ATOM 1440 C CA . TYR A 1 197 ? 21.381 -7.736 -9.908 1.00 81.31 197 TYR A CA 1
ATOM 1441 C C . TYR A 1 197 ? 22.442 -8.831 -9.761 1.00 81.31 197 TYR A C 1
ATOM 1443 O O . TYR A 1 197 ? 23.625 -8.550 -9.931 1.00 81.31 197 TYR A O 1
ATOM 1451 N N . ARG A 1 198 ? 22.052 -10.077 -9.499 1.00 82.38 198 ARG A N 1
ATOM 1452 C CA . ARG A 1 198 ? 22.945 -11.235 -9.460 1.00 82.38 198 ARG A CA 1
ATOM 1453 C C . ARG A 1 198 ? 23.487 -11.534 -10.852 1.00 82.38 198 ARG A C 1
ATOM 1455 O O . ARG A 1 198 ? 24.695 -11.541 -11.027 1.00 82.38 198 ARG A O 1
ATOM 1462 N N . GLU A 1 199 ? 22.618 -11.643 -11.854 1.00 87.81 199 GLU A N 1
ATOM 1463 C CA . GLU A 1 199 ? 23.009 -11.836 -13.253 1.00 87.81 199 GLU A CA 1
ATOM 1464 C C . GLU A 1 199 ? 23.861 -10.664 -13.765 1.00 87.81 199 GLU A C 1
ATOM 1466 O O . GLU A 1 199 ? 24.871 -10.864 -14.440 1.00 87.81 199 GLU A O 1
ATOM 1471 N N . SER A 1 200 ? 23.500 -9.428 -13.411 1.00 89.56 200 SER A N 1
ATOM 1472 C CA . SER A 1 200 ? 24.284 -8.240 -13.769 1.00 89.56 200 SER A CA 1
ATOM 1473 C C . SER A 1 200 ? 25.674 -8.266 -13.131 1.00 89.56 200 SER A C 1
ATOM 1475 O O . SER A 1 200 ? 26.661 -7.998 -13.817 1.00 89.56 200 SER A O 1
ATOM 1477 N N . ALA A 1 201 ? 25.769 -8.633 -11.850 1.00 91.00 201 ALA A N 1
ATOM 1478 C CA . ALA A 1 201 ? 27.042 -8.792 -11.158 1.00 91.00 201 ALA A CA 1
ATOM 1479 C C . ALA A 1 201 ? 27.877 -9.923 -11.776 1.00 91.00 201 ALA A C 1
ATOM 1481 O O . ALA A 1 201 ? 29.057 -9.712 -12.034 1.00 91.00 201 ALA A O 1
ATOM 1482 N N . ASP A 1 202 ? 27.280 -11.071 -12.102 1.00 94.25 202 ASP A N 1
ATOM 1483 C CA . ASP A 1 202 ? 27.972 -12.198 -12.740 1.00 94.25 202 ASP A CA 1
ATOM 1484 C C . ASP A 1 202 ? 28.525 -11.818 -14.120 1.00 94.25 202 ASP A C 1
ATOM 1486 O O . ASP A 1 202 ? 29.669 -12.135 -14.455 1.00 94.25 202 ASP A O 1
ATOM 1490 N N . ARG A 1 203 ? 27.755 -11.061 -14.913 1.00 94.56 203 ARG A N 1
ATOM 1491 C CA . ARG A 1 203 ? 28.217 -10.522 -16.200 1.00 94.56 203 ARG A CA 1
ATOM 1492 C C . ARG A 1 203 ? 29.400 -9.577 -16.018 1.00 94.56 203 ARG A C 1
ATOM 1494 O O . ARG A 1 203 ? 30.378 -9.689 -16.754 1.00 94.56 203 ARG A O 1
ATOM 1501 N N . ILE A 1 204 ? 29.339 -8.666 -15.046 1.00 94.94 204 ILE A N 1
ATOM 1502 C CA . ILE A 1 204 ? 30.441 -7.742 -14.743 1.00 94.94 204 ILE A CA 1
ATOM 1503 C C . ILE A 1 204 ? 31.674 -8.514 -14.256 1.00 94.94 204 ILE A C 1
ATOM 1505 O O . ILE A 1 204 ? 32.770 -8.278 -14.764 1.00 94.94 204 ILE A O 1
ATOM 1509 N N . ALA A 1 205 ? 31.496 -9.476 -13.348 1.00 95.31 205 ALA A N 1
ATOM 1510 C CA . ALA A 1 205 ? 32.558 -10.338 -12.841 1.00 95.31 205 ALA A CA 1
ATOM 1511 C C . ALA A 1 205 ? 33.259 -11.085 -13.981 1.00 95.31 205 ALA A C 1
ATOM 1513 O O . ALA A 1 205 ? 34.479 -11.064 -14.045 1.00 95.31 205 ALA A O 1
ATOM 1514 N N . ALA A 1 206 ? 32.520 -11.619 -14.960 1.00 96.88 206 ALA A N 1
ATOM 1515 C CA . ALA A 1 206 ? 33.115 -12.262 -16.133 1.00 96.88 206 ALA A CA 1
ATOM 1516 C C . ALA A 1 206 ? 33.990 -11.311 -16.979 1.00 96.88 206 ALA A C 1
ATOM 1518 O O . ALA A 1 206 ? 34.940 -11.749 -17.633 1.00 96.88 206 ALA A O 1
ATOM 1519 N N . HIS A 1 207 ? 33.695 -10.004 -16.997 1.00 97.12 207 HIS A N 1
ATOM 1520 C CA . HIS A 1 207 ? 34.583 -9.018 -17.617 1.00 97.12 207 HIS A CA 1
ATOM 1521 C C . HIS A 1 207 ? 35.825 -8.728 -16.771 1.00 97.12 207 HIS A C 1
ATOM 1523 O O . HIS A 1 207 ? 36.912 -8.651 -17.347 1.00 97.12 207 HIS A O 1
ATOM 1529 N N . LEU A 1 208 ? 35.671 -8.611 -15.453 1.00 96.00 208 LEU A N 1
ATOM 1530 C CA . LEU A 1 208 ? 36.768 -8.362 -14.514 1.00 96.00 208 LEU A CA 1
ATOM 1531 C C . LEU A 1 208 ? 37.734 -9.560 -14.433 1.00 96.00 208 LEU A C 1
ATOM 1533 O O . LEU A 1 208 ? 38.940 -9.376 -14.570 1.00 96.00 208 LEU A O 1
ATOM 1537 N N . ASP A 1 209 ? 37.214 -10.788 -14.343 1.00 96.44 209 ASP A N 1
ATOM 1538 C CA . ASP A 1 209 ? 37.983 -12.045 -14.355 1.00 96.44 209 ASP A CA 1
ATOM 1539 C C . ASP A 1 209 ? 38.779 -12.225 -15.662 1.00 96.44 209 ASP A C 1
ATOM 1541 O O . ASP A 1 209 ? 39.849 -12.830 -15.681 1.00 96.44 209 ASP A O 1
ATOM 1545 N N . ALA A 1 210 ? 38.295 -11.650 -16.767 1.00 97.00 210 ALA A N 1
ATOM 1546 C CA . ALA A 1 210 ? 39.004 -11.617 -18.046 1.00 97.00 210 ALA A CA 1
ATOM 1547 C C . ALA A 1 210 ? 40.052 -10.485 -18.146 1.00 97.00 210 ALA A C 1
ATOM 1549 O O . ALA A 1 210 ? 40.553 -10.213 -19.240 1.00 97.00 210 ALA A O 1
ATOM 1550 N N . GLY A 1 211 ? 40.357 -9.796 -17.041 1.00 94.81 211 GLY A N 1
ATOM 1551 C CA . GLY A 1 211 ? 41.358 -8.729 -16.960 1.00 94.81 211 GLY A CA 1
ATOM 1552 C C . GLY A 1 211 ? 40.923 -7.390 -17.563 1.00 94.81 211 GLY A C 1
ATOM 1553 O O . GLY A 1 211 ? 41.776 -6.555 -17.866 1.00 94.81 211 GLY A O 1
ATOM 1554 N N . ARG A 1 212 ? 39.619 -7.171 -17.790 1.00 97.25 212 ARG A N 1
ATOM 1555 C CA . ARG A 1 212 ? 39.094 -5.892 -18.298 1.00 97.25 212 ARG A CA 1
ATOM 1556 C C . ARG A 1 212 ? 38.658 -4.994 -17.150 1.00 97.25 212 ARG A C 1
ATOM 1558 O O . ARG A 1 212 ? 38.131 -5.472 -16.158 1.00 97.25 212 ARG A O 1
ATOM 1565 N N . ASN A 1 213 ? 38.764 -3.685 -17.352 1.00 95.25 213 ASN A N 1
ATOM 1566 C CA . ASN A 1 213 ? 38.138 -2.702 -16.471 1.00 95.25 213 ASN A CA 1
ATOM 1567 C C . ASN A 1 213 ? 36.679 -2.480 -16.889 1.00 95.25 213 ASN A C 1
ATOM 1569 O O . ASN A 1 213 ? 36.384 -2.381 -18.083 1.00 95.25 213 ASN A O 1
ATOM 1573 N N . VAL A 1 214 ? 35.774 -2.372 -15.916 1.00 93.69 214 VAL A N 1
ATOM 1574 C CA . VAL A 1 214 ? 34.353 -2.074 -16.140 1.00 93.69 214 VAL A CA 1
ATOM 1575 C C . VAL A 1 214 ? 34.009 -0.767 -15.437 1.00 93.69 214 VAL A C 1
ATOM 1577 O O . VAL A 1 214 ? 34.263 -0.623 -14.245 1.00 93.69 214 VAL A O 1
ATOM 1580 N N . ALA A 1 215 ? 33.423 0.180 -16.170 1.00 91.81 215 ALA A N 1
ATOM 1581 C CA . ALA A 1 215 ? 32.911 1.426 -15.609 1.00 91.81 215 ALA A CA 1
ATOM 1582 C C . ALA A 1 215 ? 31.389 1.332 -15.444 1.00 91.81 215 ALA A C 1
ATOM 1584 O O . ALA A 1 215 ? 30.674 1.060 -16.408 1.00 91.81 215 ALA A O 1
ATOM 1585 N N . LEU A 1 216 ? 30.903 1.570 -14.225 1.00 87.00 216 LEU A N 1
ATOM 1586 C CA . LEU A 1 216 ? 29.481 1.715 -13.927 1.00 87.00 216 LEU A CA 1
ATOM 1587 C C . LEU A 1 216 ? 29.171 3.201 -13.768 1.00 87.00 216 LEU A C 1
ATOM 1589 O O . LEU A 1 216 ? 29.706 3.853 -12.875 1.00 87.00 216 LEU A O 1
ATOM 1593 N N . LEU A 1 217 ? 28.323 3.731 -14.646 1.00 85.38 217 LEU A N 1
ATOM 1594 C CA . LEU A 1 217 ? 27.860 5.112 -14.561 1.00 85.38 217 LEU A CA 1
ATOM 1595 C C . LEU A 1 217 ? 26.668 5.179 -13.605 1.00 85.38 2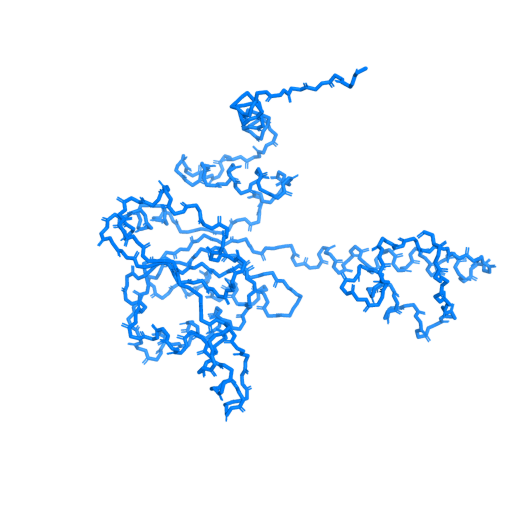17 LEU A C 1
ATOM 1597 O O . LEU A 1 217 ? 25.693 4.448 -13.776 1.00 85.38 217 LEU A O 1
ATOM 1601 N N . ALA A 1 218 ? 26.759 6.054 -12.608 1.00 77.44 218 ALA A N 1
ATOM 1602 C CA . ALA A 1 218 ? 25.678 6.357 -11.683 1.00 77.44 218 ALA A CA 1
ATOM 1603 C C . ALA A 1 218 ? 25.314 7.837 -11.817 1.00 77.44 218 ALA A C 1
ATOM 1605 O O . ALA A 1 218 ? 26.195 8.691 -11.853 1.00 77.44 218 ALA A O 1
ATOM 1606 N N . GLU A 1 219 ? 24.019 8.133 -11.888 1.00 75.62 219 GLU A N 1
ATOM 1607 C CA . GLU A 1 219 ? 23.524 9.503 -11.786 1.00 75.62 219 GLU A CA 1
ATOM 1608 C C . GLU A 1 219 ? 23.441 9.881 -10.299 1.00 75.62 219 GLU A C 1
ATOM 1610 O O . GLU A 1 219 ? 22.718 9.243 -9.531 1.00 75.62 219 GLU A O 1
ATOM 1615 N N . GLY A 1 220 ? 24.211 10.890 -9.881 1.00 75.00 220 GLY A N 1
ATOM 1616 C CA . GLY A 1 220 ? 24.324 11.292 -8.474 1.00 75.00 220 GLY A CA 1
ATOM 1617 C C . GLY A 1 220 ? 25.375 10.501 -7.684 1.00 75.00 220 GLY A C 1
ATOM 1618 O O . GLY A 1 220 ? 26.309 9.938 -8.251 1.00 75.00 220 GLY A O 1
ATOM 1619 N N . ASP A 1 221 ? 25.261 10.495 -6.353 1.00 75.69 221 ASP A N 1
ATOM 1620 C CA . ASP A 1 221 ? 26.219 9.800 -5.485 1.00 75.69 221 ASP A CA 1
ATOM 1621 C C . ASP A 1 221 ? 25.989 8.271 -5.533 1.00 75.69 221 ASP A C 1
ATOM 1623 O O . ASP A 1 221 ? 24.916 7.796 -5.142 1.00 75.69 221 ASP A O 1
ATOM 1627 N N . PRO A 1 222 ? 26.976 7.469 -5.980 1.00 75.25 222 PRO A N 1
ATOM 1628 C CA . PRO A 1 222 ? 26.820 6.023 -6.118 1.00 75.25 222 PRO A CA 1
ATOM 1629 C C . PRO A 1 222 ? 26.649 5.284 -4.781 1.00 75.25 222 PRO A C 1
ATOM 1631 O O . PRO A 1 222 ? 26.197 4.140 -4.778 1.00 75.25 222 PRO A O 1
ATOM 1634 N N . LEU A 1 223 ? 26.977 5.900 -3.644 1.00 76.50 223 LEU A N 1
ATOM 1635 C CA . LEU A 1 223 ? 26.822 5.308 -2.313 1.00 76.50 223 LEU A CA 1
ATOM 1636 C C . LEU A 1 223 ? 25.556 5.774 -1.582 1.00 76.50 223 LEU A C 1
ATOM 1638 O O . LEU A 1 223 ? 25.235 5.245 -0.516 1.00 76.50 223 LEU A O 1
ATOM 1642 N N . PHE A 1 224 ? 24.801 6.722 -2.146 1.00 61.34 224 PHE A N 1
ATOM 1643 C CA . PHE A 1 224 ? 23.600 7.274 -1.522 1.00 61.34 224 PHE A CA 1
ATOM 1644 C C . PHE A 1 224 ? 22.348 6.951 -2.345 1.00 61.34 224 PHE A C 1
ATOM 1646 O O . PHE A 1 224 ? 22.073 7.579 -3.361 1.00 61.34 224 PHE A O 1
ATOM 1653 N N . TYR A 1 225 ? 21.577 5.950 -1.902 1.00 53.53 225 TYR A N 1
ATOM 1654 C CA . TYR A 1 225 ? 20.341 5.481 -2.559 1.00 53.53 225 TYR A CA 1
ATOM 1655 C C . TYR A 1 225 ? 20.485 5.105 -4.050 1.00 53.53 225 TYR A C 1
ATOM 1657 O O . TYR A 1 225 ? 19.504 5.115 -4.790 1.00 53.53 225 TYR A O 1
ATOM 1665 N N . SER A 1 226 ? 21.690 4.740 -4.492 1.00 68.12 226 SER A N 1
ATOM 1666 C CA . SER A 1 226 ? 21.959 4.355 -5.879 1.00 68.12 226 SER A CA 1
ATOM 1667 C C . SER A 1 226 ? 21.867 2.846 -6.093 1.00 68.12 226 SER A C 1
ATOM 1669 O O . SER A 1 226 ? 22.254 2.045 -5.238 1.00 68.12 226 SER A O 1
ATOM 1671 N N . SER A 1 227 ? 21.428 2.452 -7.290 1.00 74.44 227 SER A N 1
ATOM 1672 C CA . SER A 1 227 ? 21.448 1.060 -7.746 1.00 74.44 227 SER A CA 1
ATOM 1673 C C . SER A 1 227 ? 22.866 0.475 -7.804 1.00 74.44 227 SER A C 1
ATOM 1675 O O . SER A 1 227 ? 23.030 -0.741 -7.690 1.00 74.44 227 SER A O 1
ATOM 1677 N N . TYR A 1 228 ? 23.901 1.323 -7.895 1.00 82.81 228 TYR A N 1
ATOM 1678 C CA . TYR A 1 228 ? 25.302 0.905 -7.815 1.00 82.81 228 TYR A CA 1
ATOM 1679 C C . TYR A 1 228 ? 25.617 0.150 -6.521 1.00 82.81 228 TYR A C 1
ATOM 1681 O O . TYR A 1 228 ? 26.397 -0.800 -6.555 1.00 82.81 228 TYR A O 1
ATOM 1689 N N . MET A 1 229 ? 24.973 0.485 -5.398 1.00 77.56 229 MET A N 1
ATOM 1690 C CA . MET A 1 229 ? 25.186 -0.214 -4.125 1.00 77.56 229 MET A CA 1
ATOM 1691 C C . MET A 1 229 ? 24.941 -1.728 -4.224 1.00 77.56 229 MET A C 1
ATOM 1693 O O . MET A 1 229 ? 25.598 -2.510 -3.530 1.00 77.56 229 MET A O 1
ATOM 1697 N N . HIS A 1 230 ? 24.053 -2.166 -5.125 1.00 80.00 230 HIS A N 1
ATOM 1698 C CA . HIS A 1 230 ? 23.817 -3.590 -5.371 1.00 80.00 230 HIS A CA 1
ATOM 1699 C C . HIS A 1 230 ? 25.005 -4.279 -6.046 1.00 80.00 230 HIS A C 1
ATOM 1701 O O . HIS A 1 230 ? 25.276 -5.439 -5.736 1.00 80.00 230 HIS A O 1
ATOM 1707 N N . MET A 1 231 ? 25.710 -3.579 -6.940 1.00 88.19 231 MET A N 1
ATOM 1708 C CA . MET A 1 231 ? 26.928 -4.073 -7.590 1.00 88.19 231 MET A CA 1
ATOM 1709 C C . MET A 1 231 ? 28.116 -3.986 -6.642 1.00 88.19 231 MET A C 1
ATOM 1711 O O . MET A 1 231 ? 28.873 -4.943 -6.532 1.00 88.19 231 MET A O 1
ATOM 1715 N N . HIS A 1 232 ? 28.234 -2.875 -5.911 1.00 84.38 232 HIS A N 1
ATOM 1716 C CA . HIS A 1 232 ? 29.315 -2.640 -4.964 1.00 84.38 232 HIS A CA 1
ATOM 1717 C C . HIS A 1 232 ? 29.394 -3.774 -3.942 1.00 84.38 232 HIS A C 1
ATOM 1719 O O . HIS A 1 232 ? 30.381 -4.492 -3.907 1.00 84.38 232 HIS A O 1
ATOM 1725 N N . THR A 1 233 ? 28.308 -4.033 -3.211 1.00 81.75 233 THR A N 1
ATOM 1726 C CA . THR A 1 233 ? 28.272 -5.093 -2.186 1.00 81.75 233 THR A CA 1
ATOM 1727 C C . THR A 1 233 ? 28.561 -6.501 -2.719 1.00 81.75 233 THR A C 1
ATOM 1729 O O . THR A 1 233 ? 29.043 -7.335 -1.965 1.00 81.75 233 THR A O 1
ATOM 1732 N N . ARG A 1 234 ? 28.282 -6.784 -3.999 1.00 88.06 234 ARG A N 1
ATOM 1733 C CA . ARG A 1 234 ? 28.466 -8.116 -4.608 1.00 88.06 234 ARG A CA 1
ATOM 1734 C C . ARG A 1 234 ? 29.833 -8.310 -5.262 1.00 88.06 234 ARG A C 1
ATOM 1736 O O . ARG A 1 234 ? 30.285 -9.444 -5.397 1.00 88.06 234 ARG A O 1
ATOM 1743 N N . LEU A 1 235 ? 30.467 -7.232 -5.719 1.00 89.75 235 LEU A N 1
ATOM 1744 C CA . LEU A 1 235 ? 31.711 -7.297 -6.486 1.00 89.75 235 LEU A CA 1
ATOM 1745 C C . LEU A 1 235 ? 32.934 -6.915 -5.654 1.00 89.75 235 LEU A C 1
ATOM 1747 O O . LEU A 1 235 ? 34.003 -7.465 -5.902 1.00 89.75 235 LEU A O 1
ATOM 1751 N N . THR A 1 236 ? 32.808 -6.029 -4.661 1.00 88.00 236 THR A N 1
ATOM 1752 C CA . THR A 1 236 ? 33.981 -5.500 -3.941 1.00 88.00 236 THR A CA 1
ATOM 1753 C C . THR A 1 236 ? 34.585 -6.438 -2.908 1.00 88.00 236 THR A C 1
ATOM 1755 O O . THR A 1 236 ? 35.686 -6.189 -2.431 1.00 88.00 236 THR A O 1
ATOM 1758 N N . GLU A 1 237 ? 33.933 -7.564 -2.620 1.00 87.31 237 GLU A N 1
ATOM 1759 C CA . GLU A 1 237 ? 34.576 -8.672 -1.906 1.00 87.31 237 GLU A CA 1
ATOM 1760 C C . GLU A 1 237 ? 35.628 -9.390 -2.770 1.00 87.31 237 GLU A C 1
ATOM 1762 O O . GLU A 1 237 ? 36.503 -10.074 -2.244 1.00 87.31 237 GLU A O 1
ATOM 1767 N N . ARG A 1 238 ? 35.530 -9.263 -4.101 1.00 92.25 238 ARG A N 1
ATOM 1768 C CA . ARG A 1 238 ? 36.315 -10.032 -5.081 1.00 92.25 238 ARG A CA 1
ATOM 1769 C C . ARG A 1 238 ? 37.194 -9.169 -5.982 1.00 92.25 238 ARG A C 1
ATOM 1771 O O . ARG A 1 238 ? 38.196 -9.663 -6.488 1.00 92.25 238 ARG A O 1
ATOM 1778 N N . PHE A 1 239 ? 36.813 -7.918 -6.209 1.00 93.44 239 PHE A N 1
ATOM 1779 C CA . PHE A 1 239 ? 37.453 -7.024 -7.166 1.00 93.44 239 PHE A CA 1
ATOM 1780 C C . PHE A 1 239 ? 37.629 -5.631 -6.569 1.00 93.44 239 PHE A C 1
ATOM 1782 O O . PHE A 1 239 ? 36.759 -5.142 -5.849 1.00 93.44 239 PHE A O 1
ATOM 1789 N N . ASP A 1 240 ? 38.720 -4.958 -6.923 1.00 92.50 240 ASP A N 1
ATOM 1790 C CA . ASP A 1 240 ? 38.933 -3.573 -6.518 1.00 92.50 240 ASP A CA 1
ATOM 1791 C C . ASP A 1 240 ? 37.929 -2.645 -7.214 1.00 92.50 240 ASP A C 1
ATOM 1793 O O . ASP A 1 240 ? 37.750 -2.690 -8.434 1.00 92.50 240 ASP A O 1
ATOM 1797 N N . ALA A 1 241 ? 37.297 -1.762 -6.440 1.00 90.88 241 ALA A N 1
ATOM 1798 C CA . ALA A 1 241 ? 36.424 -0.718 -6.962 1.00 90.88 241 ALA A CA 1
ATOM 1799 C C . ALA A 1 241 ? 36.900 0.660 -6.511 1.00 90.88 241 ALA A C 1
ATOM 1801 O O . ALA A 1 241 ? 37.163 0.896 -5.332 1.00 90.88 241 ALA A O 1
ATOM 1802 N N . VAL A 1 242 ? 36.949 1.590 -7.461 1.00 92.00 242 VAL A N 1
ATOM 1803 C CA . VAL A 1 242 ? 37.304 2.990 -7.226 1.00 92.00 242 VAL A CA 1
ATOM 1804 C C . VAL A 1 242 ? 36.130 3.862 -7.646 1.00 92.00 242 VAL A C 1
ATOM 1806 O O . VAL A 1 242 ? 35.627 3.740 -8.762 1.00 92.00 242 VAL A O 1
ATOM 1809 N N . ILE A 1 243 ? 35.698 4.753 -6.755 1.00 86.19 243 ILE A N 1
ATOM 1810 C CA . ILE A 1 243 ? 34.677 5.757 -7.066 1.00 86.19 243 ILE A CA 1
ATOM 1811 C C . ILE A 1 243 ? 35.379 6.971 -7.663 1.00 86.19 243 ILE A C 1
ATOM 1813 O O . ILE A 1 243 ? 36.221 7.589 -7.012 1.00 86.19 243 ILE A O 1
ATOM 1817 N N . VAL A 1 244 ? 35.021 7.308 -8.901 1.00 87.31 244 VAL A N 1
ATOM 1818 C CA . VAL A 1 244 ? 35.538 8.484 -9.605 1.00 87.31 244 VAL A CA 1
ATOM 1819 C C . VAL A 1 244 ? 34.436 9.547 -9.638 1.00 87.31 244 VAL A C 1
ATOM 1821 O O . VAL A 1 244 ? 33.474 9.388 -10.387 1.00 87.31 244 VAL A O 1
ATOM 1824 N N . PRO A 1 245 ? 34.525 10.613 -8.823 1.00 75.12 245 PRO A N 1
ATOM 1825 C CA . PRO A 1 245 ? 33.557 11.702 -8.868 1.00 75.12 245 PRO A CA 1
ATOM 1826 C C . PRO A 1 245 ? 33.769 12.557 -10.128 1.00 75.12 245 PRO A C 1
ATOM 1828 O O . PRO A 1 245 ? 34.904 12.930 -10.424 1.00 75.12 245 PRO A O 1
ATOM 1831 N N . GLY A 1 246 ? 32.690 12.920 -10.832 1.00 65.50 246 GLY A N 1
ATOM 1832 C CA . GLY A 1 246 ? 32.739 13.958 -11.875 1.00 65.50 246 GLY A CA 1
ATOM 1833 C C . GLY A 1 246 ? 32.386 13.542 -13.306 1.00 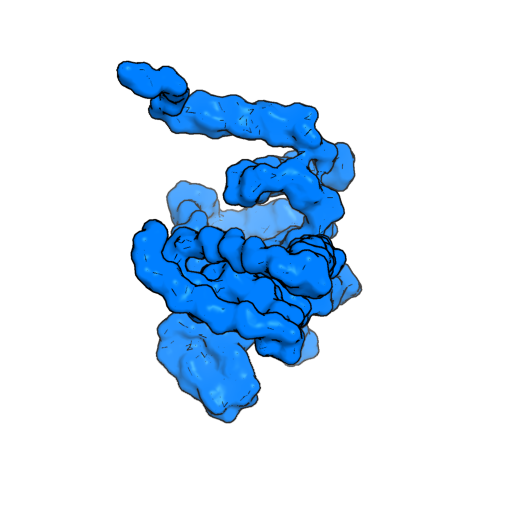65.50 246 GLY A C 1
ATOM 1834 O O . GLY A 1 246 ? 32.997 14.071 -14.235 1.00 65.50 246 GLY A O 1
ATOM 1835 N N . VAL A 1 247 ? 31.409 12.648 -13.492 1.00 55.12 247 VAL A N 1
ATOM 1836 C CA . VAL A 1 247 ? 30.642 12.573 -14.753 1.00 55.12 247 VAL A CA 1
ATOM 1837 C C . VAL A 1 247 ? 29.318 13.294 -14.558 1.00 55.12 247 VAL A C 1
ATOM 1839 O O . VAL A 1 247 ? 28.710 13.078 -13.486 1.00 55.12 247 VAL A O 1
#

Sequence (247 aa):
MLDYIRDAAEIYRQSFATIRAEADLTRFPDDVARVVVRLIHTCGQVDVAEHIAFSDDVVAKTHAALAAGAPVLCDSSMVSAGITKSRLPADNEVVSLVADTRAAALASRTGTTRSAAAVDLWADRLGGAVLAIGNAPTALFRLLELVDEGAPTPAAVLGGPVGFVGSAQSKQELIDRPRGMAYLVVQGRPGAIDDFYRESADRIAAHLDAGRNVALLAEGDPLFYSSYMHMHTRLTERFDAVIVPGV

Foldseek 3Di:
DDDDDPDPVVVVVVLLVVLVVPADCVPDDPQVSVVLSVVCSVVVDRCLSVQKDWDNCARVLQLVLQLVQAAEEELDPVQLVPDDCVPGNDNHHRDYCLVPVQLVVQCVVPVHHSSLSRLVVCQQRQAQHEYEYAADLNNLVSNVVSVVVPGHHYQAYEEFHDDLPNRLVSVVCCNVCVSNHTYIYRSDDNCPVVVVLVVVLVVVVVCVVVVHDDDDDWDPDCVPPTPVVSNCVSPVVPDDDDDDPDD

Radius of gyration: 21.29 Å; chains: 1; bounding box: 60×40×55 Å